Protein AF-A0A9W9WQJ2-F1 (afdb_monomer_lite)

Foldseek 3Di:
DPPPPVVLLVQLLVQLVVLLLVVLQVVQPLVDPPDRCNVVSVVCVVPPPLVQLLVLCVVVPVPDDDDPPVVCSSSVSSSVLSCCCPPPHSVRSVLSSVCSVPVPCPPSPDDPDDPPDDPDPDDDPPVCLVVLVVLLVVVCVVVVHDKDKDWDFPDVVLTKIWIWIDDPNDIFIAIDSDSVSRVSRRSVVVCVVVVRDD

Sequence (198 aa):
MVNSDSNIASLDELLGKVTFQAFVTGLSARVQEGNLEIMASIEFLEKYDYAAGLSSLRESHTHLVYNDSDEQPQHTLFQILGFTYRTDSELAAYRLIQHILNPHNKEATSTVKPFGFVETPIAASDNDLPKYTSSLFMEAQRWGEIPHQEDMMSSFDPPQFEVKISFRGVTCTGVAQRKKVARHLAAREICQRLNIGI

Organism: NCBI:txid2819901

InterPro domains:
  IPR014720 Double-stranded RNA-binding domain [PF00035] (159-194)

Radius of gyration: 23.4 Å; chains: 1; bounding box: 58×30×70 Å

Secondary structure (DSSP, 8-state):
---HHHHHHHHHHHHHHHHHHHHHHHHHHHHSSS---HHHHHHHHHH--HHHHHHHHHHH-TT------TT-HHHHHHHHHHHHHHHT-HHHHHHHHHHHH-TT-TTTTS----TT-----S---GGGHHHHHHHHHHHHHHHT---EEEEEEEEETTEEEEEEEEETTEEEEEEESSHHHHHHHHHHHHHHHTT---

pLDDT: mean 79.98, std 17.7, range [35.19, 97.69]

Structure (mmCIF, N/CA/C/O backbone):
data_AF-A0A9W9WQJ2-F1
#
_entry.id   AF-A0A9W9WQJ2-F1
#
loop_
_atom_site.group_PDB
_atom_site.id
_atom_site.type_symbol
_atom_site.label_atom_id
_atom_site.label_alt_id
_atom_site.label_comp_id
_atom_site.label_asym_id
_atom_site.label_entity_id
_atom_site.label_seq_id
_atom_site.pdbx_PDB_ins_code
_atom_site.Cartn_x
_atom_site.Cartn_y
_atom_site.Cartn_z
_atom_site.occupancy
_atom_site.B_iso_or_equiv
_atom_site.auth_seq_id
_atom_site.auth_comp_id
_atom_site.auth_asym_id
_atom_site.auth_atom_id
_atom_site.pdbx_PDB_model_num
ATOM 1 N N . MET A 1 1 ? 10.020 14.859 -40.517 1.00 47.53 1 MET A N 1
ATOM 2 C CA . MET A 1 1 ? 9.532 13.728 -39.702 1.00 47.53 1 MET A CA 1
ATOM 3 C C . MET A 1 1 ? 10.050 13.970 -38.300 1.00 47.53 1 MET A C 1
ATOM 5 O O . MET A 1 1 ? 11.257 14.019 -38.122 1.00 47.53 1 MET A O 1
ATOM 9 N N . VAL A 1 2 ? 9.165 14.307 -37.366 1.00 48.75 2 VAL A N 1
ATOM 10 C CA . VAL A 1 2 ? 9.541 14.551 -35.967 1.00 48.75 2 VAL A CA 1
ATOM 11 C C . VAL A 1 2 ? 9.732 13.179 -35.326 1.00 48.75 2 VAL A C 1
ATOM 13 O O . VAL A 1 2 ? 8.835 12.351 -35.450 1.00 48.75 2 VAL A O 1
ATOM 16 N N . ASN A 1 3 ? 10.896 12.927 -34.721 1.00 56.56 3 ASN A N 1
ATOM 17 C CA . ASN A 1 3 ? 11.224 11.668 -34.045 1.00 56.56 3 ASN A CA 1
ATOM 18 C C . ASN A 1 3 ? 10.217 11.405 -32.918 1.00 56.56 3 ASN A C 1
ATOM 20 O O . ASN A 1 3 ? 10.338 11.933 -31.816 1.00 56.56 3 ASN A O 1
ATOM 24 N N . SER A 1 4 ? 9.192 10.609 -33.205 1.00 62.00 4 SER A N 1
ATOM 25 C CA . SER A 1 4 ? 8.189 10.204 -32.221 1.00 62.00 4 SER A CA 1
ATOM 26 C C . SER A 1 4 ? 8.801 9.322 -31.129 1.00 62.00 4 SER A C 1
ATOM 28 O O . SER A 1 4 ? 8.412 9.436 -29.970 1.00 62.00 4 SER A O 1
ATOM 30 N N . ASP A 1 5 ? 9.824 8.537 -31.469 1.00 60.50 5 ASP A N 1
ATOM 31 C CA . ASP A 1 5 ? 10.456 7.582 -30.552 1.00 60.50 5 ASP A CA 1
ATOM 32 C C . ASP A 1 5 ? 11.259 8.269 -29.436 1.00 60.50 5 ASP A C 1
ATOM 34 O O . ASP A 1 5 ? 11.231 7.826 -28.289 1.00 60.50 5 ASP A O 1
ATOM 38 N N . SER A 1 6 ? 11.891 9.417 -29.716 1.00 66.25 6 SER A N 1
ATOM 39 C CA . SER A 1 6 ? 12.619 10.180 -28.689 1.00 66.25 6 SER A CA 1
ATOM 40 C C . SER A 1 6 ? 11.693 10.842 -27.667 1.00 66.25 6 SER A C 1
ATOM 42 O O . SER A 1 6 ? 12.093 11.070 -26.529 1.00 66.25 6 SER A O 1
ATOM 44 N N . ASN A 1 7 ? 10.451 11.148 -28.056 1.00 74.38 7 ASN A N 1
ATOM 45 C CA . ASN A 1 7 ? 9.455 11.729 -27.153 1.00 74.38 7 ASN A CA 1
ATOM 46 C C . ASN A 1 7 ? 8.818 10.684 -26.230 1.00 74.38 7 ASN A C 1
ATOM 48 O O . ASN A 1 7 ? 8.391 11.017 -25.130 1.00 74.38 7 ASN A O 1
ATOM 52 N N . ILE A 1 8 ? 8.742 9.425 -26.667 1.00 74.00 8 ILE A N 1
ATOM 53 C CA . ILE A 1 8 ? 8.212 8.336 -25.840 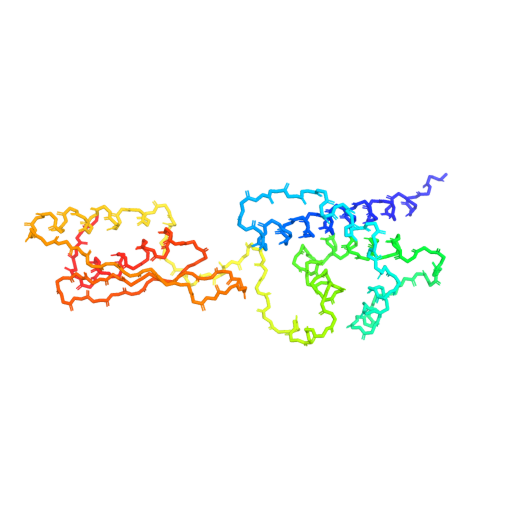1.00 74.00 8 ILE A CA 1
ATOM 54 C C . ILE A 1 8 ? 9.258 7.916 -24.806 1.00 74.00 8 ILE A C 1
ATOM 56 O O . ILE A 1 8 ? 8.931 7.800 -23.629 1.00 74.00 8 ILE A O 1
ATOM 60 N N . ALA A 1 9 ? 10.523 7.787 -25.217 1.00 74.50 9 ALA A N 1
ATOM 61 C CA . ALA A 1 9 ? 11.619 7.459 -24.307 1.00 74.50 9 ALA A CA 1
ATOM 62 C C . ALA A 1 9 ? 11.786 8.499 -23.182 1.00 74.50 9 ALA A C 1
ATOM 64 O O . ALA A 1 9 ? 12.032 8.135 -22.034 1.00 74.50 9 ALA A O 1
ATOM 65 N N . SER A 1 10 ? 11.600 9.789 -23.485 1.00 83.81 10 SER A N 1
ATOM 66 C CA . SER A 1 10 ? 11.657 10.854 -22.475 1.00 83.81 10 SER A CA 1
ATOM 67 C C . SER A 1 10 ? 10.439 10.871 -21.546 1.00 83.81 10 SER A C 1
ATOM 69 O O . SER A 1 10 ? 10.572 11.205 -20.368 1.00 83.81 10 SER A O 1
ATOM 71 N N . LEU A 1 11 ? 9.261 10.475 -22.039 1.00 89.38 11 LEU A N 1
ATOM 72 C CA . LEU A 1 11 ? 8.064 10.319 -21.214 1.00 89.38 11 LEU A CA 1
ATOM 73 C C . LEU A 1 11 ? 8.200 9.146 -20.237 1.00 89.38 11 LEU A C 1
ATOM 75 O O . LEU A 1 11 ? 7.890 9.307 -19.057 1.00 89.38 11 LEU A O 1
ATOM 79 N N . ASP A 1 12 ? 8.667 7.990 -20.715 1.00 90.12 12 ASP A N 1
ATOM 80 C CA . ASP A 1 12 ? 8.875 6.808 -19.875 1.00 90.12 12 ASP A CA 1
ATOM 81 C C . ASP A 1 12 ? 9.945 7.088 -18.809 1.00 90.12 12 ASP A C 1
ATOM 83 O O . ASP A 1 12 ? 9.744 6.786 -17.636 1.00 90.12 12 ASP A O 1
ATOM 87 N N . GLU A 1 13 ? 11.032 7.773 -19.164 1.00 91.75 13 GLU A N 1
ATOM 88 C CA . GLU A 1 13 ? 12.027 8.213 -18.183 1.00 91.75 13 GLU A CA 1
ATOM 89 C C . GLU A 1 13 ? 11.416 9.114 -17.097 1.00 91.75 13 GLU A C 1
ATOM 91 O O . GLU A 1 13 ? 11.609 8.878 -15.901 1.00 91.75 13 GLU A O 1
ATOM 96 N N . LEU A 1 14 ? 10.650 10.137 -17.491 1.00 93.50 14 LEU A N 1
ATOM 97 C CA . LEU A 1 14 ? 10.020 11.055 -16.543 1.00 93.50 14 LEU A CA 1
ATOM 98 C C . LEU A 1 14 ? 9.061 10.315 -15.604 1.00 93.50 14 LEU A C 1
ATOM 100 O O . LEU A 1 14 ? 9.084 10.539 -14.392 1.00 93.50 14 LEU A O 1
ATOM 104 N N . LEU A 1 15 ? 8.235 9.428 -16.158 1.00 93.06 15 LEU A N 1
ATOM 105 C CA . LEU A 1 15 ? 7.258 8.660 -15.399 1.00 93.06 15 LEU A CA 1
ATOM 106 C C . LEU A 1 15 ? 7.946 7.721 -14.409 1.00 93.06 15 LEU A C 1
ATOM 108 O O . LEU A 1 15 ? 7.603 7.719 -13.229 1.00 93.06 15 LEU A O 1
ATOM 112 N N . GLY A 1 16 ? 8.966 6.984 -14.850 1.00 94.06 16 GLY A N 1
ATOM 113 C CA . GLY A 1 16 ? 9.722 6.097 -13.974 1.00 94.06 16 GLY A CA 1
ATOM 114 C C . GLY A 1 16 ? 10.460 6.842 -12.870 1.00 94.06 16 GLY A C 1
ATOM 115 O O . GLY A 1 16 ? 10.442 6.394 -11.723 1.00 94.06 16 GLY A O 1
ATOM 116 N N . LYS A 1 17 ? 11.030 8.015 -13.172 1.00 94.81 17 LYS A N 1
ATOM 117 C CA . LYS A 1 17 ? 11.657 8.881 -12.169 1.00 94.81 17 LYS A CA 1
ATOM 118 C C . LYS A 1 17 ? 10.652 9.315 -11.105 1.00 94.81 17 LYS A C 1
ATOM 120 O O . LYS A 1 17 ? 10.913 9.129 -9.919 1.00 94.81 17 LYS A O 1
ATOM 125 N N . VAL A 1 18 ? 9.501 9.856 -11.508 1.00 94.56 18 VAL A N 1
ATOM 126 C CA . VAL A 1 18 ? 8.466 10.315 -10.566 1.00 94.56 18 VAL A CA 1
ATOM 127 C C . VAL A 1 18 ? 7.945 9.154 -9.717 1.00 94.56 18 VAL A C 1
ATOM 129 O O . VAL A 1 18 ? 7.851 9.290 -8.497 1.00 94.56 18 VAL A O 1
ATOM 132 N N . THR A 1 19 ? 7.675 7.997 -10.324 1.00 93.00 19 THR A N 1
ATOM 133 C CA . THR A 1 19 ? 7.198 6.809 -9.601 1.00 93.00 19 THR A CA 1
ATOM 134 C C . THR A 1 19 ? 8.237 6.302 -8.598 1.00 93.00 19 THR A C 1
ATOM 136 O O . THR A 1 19 ? 7.893 6.032 -7.445 1.00 93.00 19 THR A O 1
ATOM 139 N N . PHE A 1 20 ? 9.514 6.230 -8.986 1.00 92.94 20 PHE A N 1
ATOM 140 C CA . PHE A 1 20 ? 10.601 5.820 -8.093 1.00 92.94 20 PHE A CA 1
ATOM 141 C C . PHE A 1 20 ? 10.759 6.783 -6.909 1.00 92.94 20 PHE A C 1
ATOM 143 O O . PHE A 1 20 ? 10.796 6.354 -5.755 1.00 92.94 20 PHE A O 1
ATOM 150 N N . GLN A 1 21 ? 10.766 8.093 -7.173 1.00 92.12 21 GLN A N 1
ATOM 151 C CA . GLN A 1 21 ? 10.867 9.127 -6.141 1.00 92.12 21 GLN A CA 1
ATOM 152 C C . GLN A 1 21 ? 9.687 9.102 -5.164 1.00 92.12 21 GLN A C 1
ATOM 154 O O . GLN A 1 21 ? 9.892 9.198 -3.951 1.00 92.12 21 GLN A O 1
ATOM 159 N N . ALA A 1 22 ? 8.462 8.948 -5.673 1.00 90.62 22 ALA A N 1
ATOM 160 C CA . ALA A 1 22 ? 7.263 8.851 -4.847 1.00 90.62 22 ALA A CA 1
ATOM 161 C C . ALA A 1 22 ? 7.328 7.628 -3.923 1.00 90.62 22 ALA A C 1
ATOM 163 O O . ALA A 1 22 ? 6.992 7.724 -2.741 1.00 90.62 22 ALA A O 1
ATOM 164 N N . PHE A 1 23 ? 7.812 6.496 -4.439 1.00 89.25 23 PHE A N 1
ATOM 165 C CA . PHE A 1 23 ? 7.952 5.276 -3.655 1.00 89.25 23 PHE A CA 1
ATOM 166 C C . PHE A 1 23 ? 9.008 5.406 -2.554 1.00 89.25 23 PHE A C 1
ATOM 168 O O . PHE A 1 23 ? 8.711 5.126 -1.394 1.00 89.25 23 PHE A O 1
ATOM 175 N N . VAL A 1 24 ? 10.212 5.883 -2.889 1.00 86.94 24 VAL A N 1
ATOM 176 C CA . VAL A 1 24 ? 11.296 6.100 -1.914 1.00 86.94 24 VAL A CA 1
ATOM 177 C C . VAL A 1 24 ? 10.851 7.071 -0.822 1.00 86.94 24 VAL A C 1
ATOM 179 O O . VAL A 1 24 ? 10.983 6.765 0.360 1.00 86.94 24 VAL A O 1
ATOM 182 N N . THR A 1 25 ? 10.239 8.196 -1.200 1.00 86.06 25 THR A N 1
ATOM 183 C CA . THR A 1 25 ? 9.693 9.172 -0.241 1.00 86.06 25 THR A CA 1
ATOM 184 C C . THR A 1 25 ? 8.634 8.538 0.661 1.00 86.06 25 THR A C 1
ATOM 186 O O . THR A 1 25 ? 8.638 8.735 1.877 1.00 86.06 25 THR A O 1
ATOM 189 N N . GLY A 1 26 ? 7.739 7.731 0.083 1.00 83.69 26 GLY A N 1
ATOM 190 C CA . GLY A 1 26 ? 6.715 7.001 0.824 1.00 83.69 26 GLY A CA 1
ATOM 191 C C . GLY A 1 26 ? 7.291 5.988 1.816 1.00 83.69 26 GLY A C 1
ATOM 192 O O . GLY A 1 26 ? 6.757 5.851 2.916 1.00 83.69 26 GLY A O 1
ATOM 193 N N . LEU A 1 27 ? 8.383 5.303 1.462 1.00 79.12 27 LEU A N 1
ATOM 194 C CA . LEU A 1 27 ? 9.097 4.407 2.372 1.00 79.12 27 LEU A CA 1
ATOM 195 C C . LEU A 1 27 ? 9.773 5.178 3.508 1.00 79.12 27 LEU A C 1
ATOM 197 O O . LEU A 1 27 ? 9.580 4.824 4.670 1.00 79.12 27 LEU A O 1
ATOM 201 N N . SER A 1 28 ? 10.501 6.255 3.199 1.00 73.94 28 SER A N 1
ATOM 202 C CA . SER A 1 28 ? 11.155 7.097 4.209 1.00 73.94 28 SER A CA 1
ATOM 203 C C . SER A 1 28 ? 10.151 7.633 5.237 1.00 73.94 28 SER A C 1
ATOM 205 O O . SER A 1 28 ? 10.403 7.561 6.438 1.00 73.94 28 SER A O 1
ATOM 207 N N . ALA A 1 29 ? 8.972 8.072 4.784 1.00 73.75 29 ALA A N 1
ATOM 208 C CA . ALA A 1 29 ? 7.909 8.572 5.655 1.00 73.75 29 ALA A CA 1
ATOM 209 C C . ALA A 1 29 ? 7.304 7.504 6.589 1.00 73.75 29 ALA A C 1
ATOM 211 O O . ALA A 1 29 ? 6.736 7.851 7.621 1.00 73.75 29 ALA A O 1
ATOM 212 N N . ARG A 1 30 ? 7.391 6.212 6.242 1.00 69.25 30 ARG A N 1
ATOM 213 C CA . ARG A 1 30 ? 6.878 5.109 7.078 1.00 69.25 30 ARG A CA 1
ATOM 214 C C . ARG A 1 30 ? 7.870 4.652 8.141 1.00 69.25 30 ARG A C 1
ATOM 216 O O . ARG A 1 30 ? 7.447 4.155 9.177 1.00 69.25 30 ARG A O 1
ATOM 223 N N . VAL A 1 31 ? 9.168 4.779 7.869 1.00 65.62 31 VAL A N 1
ATOM 224 C CA . VAL A 1 31 ? 10.234 4.322 8.775 1.00 65.62 31 VAL A CA 1
ATOM 225 C C . VAL A 1 31 ? 10.431 5.288 9.947 1.00 65.62 31 VAL A C 1
ATOM 227 O O . VAL A 1 31 ? 10.839 4.862 11.024 1.00 65.62 31 VAL A O 1
ATOM 230 N N . GLN A 1 32 ? 10.113 6.571 9.771 1.00 57.22 32 GLN A N 1
ATOM 231 C CA . GLN A 1 32 ? 10.270 7.585 10.810 1.00 57.22 32 GLN A CA 1
ATOM 232 C C . GLN A 1 32 ? 8.904 8.111 11.269 1.00 57.22 32 GLN A C 1
ATOM 234 O O . GLN A 1 32 ? 8.308 8.982 10.637 1.00 57.22 32 GLN A O 1
ATOM 239 N N . GLU A 1 33 ? 8.405 7.608 12.402 1.00 50.03 33 GLU A N 1
ATOM 240 C CA . GLU A 1 33 ? 7.303 8.251 13.125 1.00 50.03 33 GLU A CA 1
ATOM 241 C C . GLU A 1 33 ? 7.759 9.642 13.611 1.00 50.03 33 GLU A C 1
ATOM 243 O O . GLU A 1 33 ? 8.357 9.777 14.674 1.00 50.03 33 GLU A O 1
ATOM 248 N N . GLY A 1 34 ? 7.478 10.696 12.837 1.00 49.97 34 GLY A N 1
ATOM 249 C CA . GLY A 1 34 ? 7.373 12.055 13.384 1.00 49.97 34 GLY A CA 1
ATOM 250 C C . GLY A 1 34 ? 8.281 13.153 12.826 1.00 49.97 34 GLY A C 1
ATOM 251 O O . GLY A 1 34 ? 8.089 14.294 13.230 1.00 49.97 34 GLY A O 1
ATOM 252 N N . ASN A 1 35 ? 9.189 12.894 11.881 1.00 45.81 35 ASN A N 1
ATOM 253 C CA . ASN A 1 35 ? 9.869 13.971 11.147 1.00 45.81 35 ASN A CA 1
ATOM 254 C C . ASN A 1 35 ? 10.034 13.598 9.671 1.00 45.81 35 ASN A C 1
ATOM 256 O O . ASN A 1 35 ? 10.721 12.646 9.325 1.00 45.81 35 ASN A O 1
ATOM 260 N N . LEU A 1 36 ? 9.366 14.353 8.795 1.00 52.97 36 LEU A N 1
ATOM 261 C CA . LEU A 1 36 ? 9.512 14.249 7.344 1.00 52.97 36 LEU A CA 1
ATOM 262 C C . LEU A 1 36 ? 10.891 14.777 6.933 1.00 52.97 36 LEU A C 1
ATOM 264 O O . LEU A 1 36 ? 11.024 15.933 6.535 1.00 52.97 36 LEU A O 1
ATOM 268 N N . GLU A 1 37 ? 11.922 13.943 6.967 1.00 60.72 37 GLU A N 1
ATOM 269 C CA . GLU A 1 37 ? 13.166 14.283 6.280 1.00 60.72 37 GLU A CA 1
ATOM 270 C C . GLU A 1 37 ? 13.048 13.914 4.800 1.00 60.72 37 GLU A C 1
ATOM 272 O O . GLU A 1 37 ? 13.647 12.963 4.312 1.00 60.72 37 GLU A O 1
ATOM 277 N N . ILE A 1 38 ? 12.290 14.723 4.051 1.00 61.62 38 ILE A N 1
ATOM 278 C CA . ILE A 1 38 ? 12.311 14.740 2.573 1.00 61.62 38 ILE A CA 1
ATOM 279 C C . ILE A 1 38 ? 13.767 14.796 2.062 1.00 61.62 38 ILE A C 1
ATOM 281 O O . ILE A 1 38 ? 14.100 14.211 1.033 1.00 61.62 38 ILE A O 1
ATOM 285 N N . MET A 1 39 ? 14.649 15.445 2.830 1.00 62.62 39 MET A N 1
ATOM 286 C CA . MET A 1 39 ? 16.089 15.517 2.582 1.00 62.62 39 MET A CA 1
ATOM 287 C C . MET A 1 39 ? 16.764 14.138 2.559 1.00 62.62 39 MET A C 1
ATOM 289 O O . MET A 1 39 ? 17.610 13.910 1.700 1.00 62.62 39 MET A O 1
ATOM 293 N N . ALA A 1 40 ? 16.351 13.198 3.416 1.00 70.56 40 ALA A N 1
ATOM 294 C CA . ALA A 1 40 ? 16.895 11.840 3.433 1.00 70.56 40 ALA A CA 1
ATOM 295 C C . ALA A 1 40 ? 16.512 11.054 2.168 1.00 70.56 40 ALA A C 1
ATOM 297 O O . ALA A 1 40 ? 17.312 10.276 1.650 1.00 70.56 40 ALA A O 1
ATOM 298 N N . SER A 1 41 ? 15.311 11.282 1.622 1.00 75.06 41 SER A N 1
ATOM 299 C CA . SER A 1 41 ? 14.892 10.673 0.354 1.00 75.06 41 SER A CA 1
ATOM 300 C C . SER A 1 41 ? 15.663 11.250 -0.836 1.00 75.06 41 SER A C 1
ATOM 302 O O . SER A 1 41 ? 16.047 10.497 -1.725 1.00 75.06 41 SER A O 1
ATOM 304 N N . ILE A 1 42 ? 15.931 12.562 -0.850 1.00 79.50 42 ILE A N 1
ATOM 305 C CA . ILE A 1 42 ? 16.750 13.206 -1.893 1.00 79.50 42 ILE A CA 1
ATOM 306 C C . ILE A 1 42 ? 18.187 12.675 -1.850 1.00 79.50 42 ILE A C 1
ATOM 308 O O . ILE A 1 42 ? 18.698 12.225 -2.872 1.00 79.50 42 ILE A O 1
ATOM 312 N N . GLU A 1 43 ? 18.805 12.650 -0.668 1.00 82.44 43 GLU A N 1
ATOM 313 C CA . GLU A 1 43 ? 20.170 12.144 -0.489 1.00 82.44 43 GLU A CA 1
ATOM 314 C C . GLU A 1 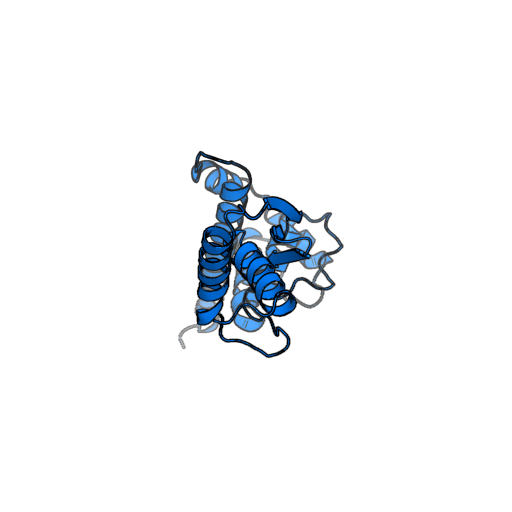43 ? 20.286 10.663 -0.882 1.00 82.44 43 GLU A C 1
ATOM 316 O O . GLU A 1 43 ? 21.257 10.258 -1.523 1.00 82.44 43 GLU A O 1
ATOM 321 N N . PHE A 1 44 ? 19.272 9.854 -0.556 1.00 85.31 44 PHE A N 1
ATOM 322 C CA . PHE A 1 44 ? 19.205 8.467 -1.004 1.00 85.31 44 PHE A CA 1
ATOM 323 C C . PHE A 1 44 ? 19.194 8.366 -2.532 1.00 85.31 44 PHE A C 1
ATOM 325 O O . PHE A 1 44 ? 19.966 7.599 -3.098 1.00 85.31 44 PHE A O 1
ATOM 332 N N . LEU A 1 45 ? 18.346 9.143 -3.210 1.00 87.19 45 LEU A N 1
ATOM 333 C CA . LEU A 1 45 ? 18.230 9.117 -4.671 1.00 87.19 45 LEU A CA 1
ATOM 334 C C . LEU A 1 45 ? 19.528 9.544 -5.369 1.00 87.19 45 LEU A C 1
ATOM 336 O O . LEU A 1 45 ? 19.834 9.026 -6.440 1.00 87.19 45 LEU A O 1
ATOM 340 N N . GLU A 1 46 ? 20.290 10.466 -4.781 1.00 88.38 46 GLU A N 1
ATOM 341 C CA . GLU A 1 46 ? 21.592 10.892 -5.310 1.00 88.38 46 GLU A CA 1
ATOM 342 C C . GLU A 1 46 ? 22.680 9.826 -5.134 1.00 88.38 46 GLU A C 1
ATOM 344 O O . GLU A 1 46 ? 23.567 9.706 -5.977 1.00 88.38 46 GLU A O 1
ATOM 349 N N . LYS A 1 47 ? 22.614 9.043 -4.051 1.00 88.75 47 LYS A N 1
ATOM 350 C CA . LYS A 1 47 ? 23.619 8.024 -3.704 1.00 88.75 47 LYS A CA 1
ATOM 351 C C . LYS A 1 47 ? 23.252 6.607 -4.139 1.00 88.75 47 LYS A C 1
ATOM 353 O O . LYS A 1 47 ? 24.071 5.704 -3.983 1.00 88.75 47 LYS A O 1
ATOM 358 N N . TYR A 1 48 ? 22.032 6.394 -4.627 1.00 90.44 48 TYR A N 1
ATOM 359 C CA . TYR A 1 48 ? 21.552 5.076 -5.018 1.00 90.44 48 TYR A CA 1
ATOM 360 C C . TYR A 1 48 ? 22.408 4.488 -6.147 1.00 90.44 48 TYR A C 1
ATOM 362 O O . TYR A 1 48 ? 22.698 5.153 -7.141 1.00 90.44 48 TYR A O 1
ATOM 370 N N . ASP A 1 49 ? 22.795 3.221 -6.004 1.00 92.44 49 ASP A N 1
ATOM 371 C CA . ASP A 1 49 ? 23.566 2.505 -7.018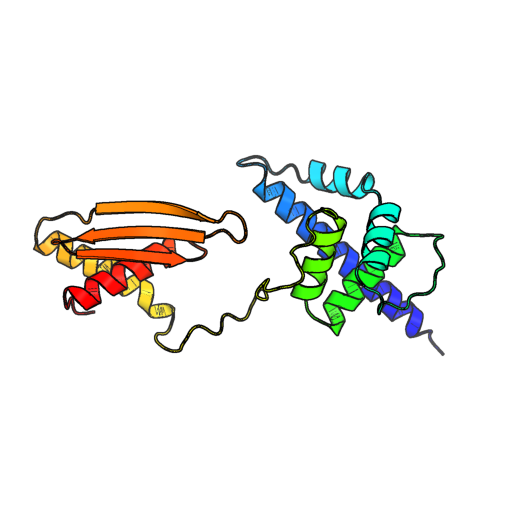 1.00 92.44 49 ASP A CA 1
ATOM 372 C C . ASP A 1 49 ? 22.639 2.012 -8.141 1.00 92.44 49 ASP A C 1
ATOM 374 O O . ASP A 1 49 ? 22.129 0.888 -8.140 1.00 92.44 49 ASP A O 1
ATOM 378 N N . TYR A 1 50 ? 22.402 2.892 -9.116 1.00 91.88 50 TYR A N 1
ATOM 379 C CA . TYR A 1 50 ? 21.555 2.602 -10.273 1.00 91.88 50 TYR A CA 1
ATOM 380 C C . TYR A 1 50 ? 22.097 1.464 -11.145 1.00 91.88 50 TYR A C 1
ATOM 382 O O . TYR A 1 50 ? 21.306 0.768 -11.781 1.00 91.88 50 TYR A O 1
ATOM 390 N N . ALA A 1 51 ? 23.417 1.252 -11.179 1.00 90.44 51 ALA A N 1
ATOM 391 C CA . ALA A 1 51 ? 24.017 0.167 -11.951 1.00 90.44 51 ALA A CA 1
ATOM 392 C C . ALA A 1 51 ? 23.717 -1.192 -11.306 1.00 90.44 51 ALA A C 1
ATOM 394 O O . ALA A 1 51 ? 23.309 -2.132 -11.996 1.00 90.44 51 ALA A O 1
ATOM 395 N N . ALA A 1 52 ? 23.839 -1.285 -9.979 1.00 89.50 52 ALA A N 1
ATOM 396 C CA . ALA A 1 52 ? 23.425 -2.468 -9.231 1.00 89.50 52 ALA A CA 1
ATOM 397 C C . ALA A 1 52 ? 21.912 -2.723 -9.358 1.00 89.50 52 ALA A C 1
ATOM 399 O O . ALA A 1 52 ? 21.498 -3.856 -9.612 1.00 89.50 52 ALA A O 1
ATOM 400 N N . GLY A 1 53 ? 21.082 -1.677 -9.255 1.00 89.69 53 GLY A N 1
ATOM 401 C CA . GLY A 1 53 ? 19.630 -1.784 -9.437 1.00 89.69 53 GLY A CA 1
ATOM 402 C C . GLY A 1 53 ? 19.241 -2.308 -10.824 1.00 89.69 53 GLY A C 1
ATOM 403 O O . GLY A 1 53 ? 18.427 -3.224 -10.939 1.00 89.69 53 GLY A O 1
ATOM 404 N N . LEU A 1 54 ? 19.871 -1.783 -11.879 1.00 89.19 54 LEU A N 1
ATOM 405 C CA . LEU A 1 54 ? 19.653 -2.240 -13.253 1.00 89.19 54 LEU A CA 1
ATOM 406 C C . LEU A 1 54 ? 20.116 -3.690 -13.456 1.00 89.19 54 LEU A C 1
ATOM 408 O O . LEU A 1 54 ? 19.422 -4.470 -14.107 1.00 89.19 54 LEU A O 1
ATOM 412 N N . SER A 1 55 ? 21.249 -4.070 -12.861 1.00 87.75 55 SER A N 1
ATOM 413 C CA . SER A 1 55 ? 21.756 -5.449 -12.916 1.00 87.75 55 SER A CA 1
ATOM 414 C C . SER A 1 55 ? 20.770 -6.427 -12.267 1.00 87.75 55 SER A C 1
ATOM 416 O O . SER A 1 55 ? 20.422 -7.441 -12.866 1.00 87.75 55 SER A O 1
ATOM 418 N N . SER A 1 56 ? 20.219 -6.067 -11.103 1.00 87.12 56 SER A N 1
ATOM 419 C CA . SER A 1 56 ? 19.176 -6.842 -10.415 1.00 87.12 56 SER A CA 1
ATOM 420 C C . SER A 1 56 ? 17.909 -7.024 -11.269 1.00 87.12 56 SER A C 1
ATOM 422 O O . SER A 1 56 ? 17.334 -8.115 -11.328 1.00 87.12 56 SER A O 1
ATOM 424 N N . LEU A 1 57 ? 17.483 -5.987 -12.006 1.00 86.19 57 LEU A N 1
ATOM 425 C CA . LEU A 1 57 ? 16.353 -6.096 -12.944 1.00 86.19 57 LEU A CA 1
ATOM 426 C C . LEU A 1 57 ? 16.641 -7.063 -14.089 1.00 86.19 57 LEU A C 1
ATOM 428 O O . LEU A 1 57 ? 15.787 -7.886 -14.412 1.00 86.19 57 LEU A O 1
ATOM 432 N N . ARG A 1 58 ? 17.834 -6.984 -14.686 1.00 84.94 58 ARG A N 1
ATOM 433 C CA . ARG A 1 58 ? 18.246 -7.871 -15.785 1.00 84.94 58 ARG A CA 1
ATOM 434 C C . ARG A 1 58 ? 18.271 -9.337 -15.351 1.00 84.94 58 ARG A C 1
ATOM 436 O O . ARG A 1 58 ? 17.852 -10.206 -16.111 1.00 84.94 58 ARG A O 1
ATOM 443 N N . GLU A 1 59 ? 18.712 -9.610 -14.126 1.00 82.38 59 GLU A N 1
ATOM 444 C CA . GLU A 1 59 ? 18.738 -10.966 -13.566 1.00 82.38 59 GLU A CA 1
ATOM 445 C C . GLU A 1 59 ? 17.337 -11.533 -13.294 1.00 82.38 59 GLU A C 1
ATOM 447 O O . GLU A 1 59 ? 17.119 -12.740 -13.415 1.00 82.38 59 GLU A O 1
ATOM 452 N N . SER A 1 60 ? 16.381 -10.678 -12.928 1.00 74.44 60 SER A N 1
ATOM 453 C CA . SER A 1 60 ? 15.033 -11.090 -12.519 1.00 74.44 60 SER A CA 1
ATOM 454 C C . SER A 1 60 ? 13.989 -11.050 -13.640 1.00 74.44 60 SER A C 1
ATOM 456 O O . SER A 1 60 ? 12.999 -11.778 -13.566 1.00 74.44 60 SER A O 1
ATOM 458 N N . HIS A 1 61 ? 14.189 -10.236 -14.681 1.00 68.69 61 HIS A N 1
ATOM 459 C CA . HIS A 1 61 ? 13.193 -9.970 -15.723 1.00 68.69 61 HIS A CA 1
ATOM 460 C C . HIS A 1 61 ? 13.793 -10.144 -17.125 1.00 68.69 61 HIS A C 1
ATOM 462 O O . HIS A 1 61 ? 14.116 -9.187 -17.826 1.00 68.69 61 HIS A O 1
ATOM 468 N N . THR A 1 62 ? 13.869 -11.400 -17.566 1.00 57.72 62 THR A N 1
ATOM 469 C CA . THR A 1 62 ? 14.484 -11.844 -18.832 1.00 57.72 62 THR A CA 1
ATOM 470 C C . THR A 1 62 ? 13.792 -11.359 -20.114 1.00 57.72 62 THR A C 1
ATOM 472 O O . THR A 1 62 ? 14.297 -11.605 -21.208 1.00 57.72 62 THR A O 1
ATOM 475 N N . HIS A 1 63 ? 12.645 -10.682 -20.014 1.00 64.62 63 HIS A N 1
ATOM 476 C CA . HIS A 1 63 ? 11.845 -10.248 -21.168 1.00 64.62 63 HIS A CA 1
ATOM 477 C C . HIS A 1 63 ? 11.987 -8.762 -21.521 1.00 64.62 63 HIS A C 1
ATOM 479 O O . HIS A 1 63 ? 11.468 -8.326 -22.547 1.00 64.62 63 HIS A O 1
ATOM 485 N N . LEU A 1 64 ? 12.684 -7.980 -20.698 1.00 66.19 64 LEU A N 1
ATOM 486 C CA . LEU A 1 64 ? 12.876 -6.553 -20.926 1.00 66.19 64 LEU A CA 1
ATOM 487 C C . LEU A 1 64 ? 14.045 -6.343 -21.901 1.00 66.19 64 LEU A C 1
ATOM 489 O O . LEU A 1 64 ? 15.200 -6.249 -21.499 1.00 66.19 64 LEU A O 1
ATOM 493 N N . VAL A 1 65 ? 13.741 -6.309 -23.201 1.00 59.50 65 VAL A N 1
ATOM 494 C CA . VAL A 1 65 ? 14.722 -6.023 -24.260 1.00 59.50 65 VAL A CA 1
ATOM 495 C C . VAL A 1 65 ? 14.898 -4.509 -24.371 1.00 59.50 65 VAL A C 1
ATOM 497 O O . VAL A 1 65 ? 14.052 -3.830 -24.950 1.00 59.50 65 VAL A O 1
ATOM 500 N N . TYR A 1 66 ? 15.993 -3.981 -23.829 1.00 64.50 66 TYR A N 1
ATOM 501 C CA . TYR A 1 66 ? 16.371 -2.573 -23.970 1.00 64.50 66 TYR A CA 1
ATOM 502 C C . TYR A 1 66 ? 17.753 -2.451 -24.602 1.00 64.50 66 TYR A C 1
ATOM 504 O O . TYR A 1 66 ? 18.579 -3.356 -24.492 1.00 64.50 66 TYR A O 1
ATOM 512 N N . ASN A 1 67 ? 17.990 -1.337 -25.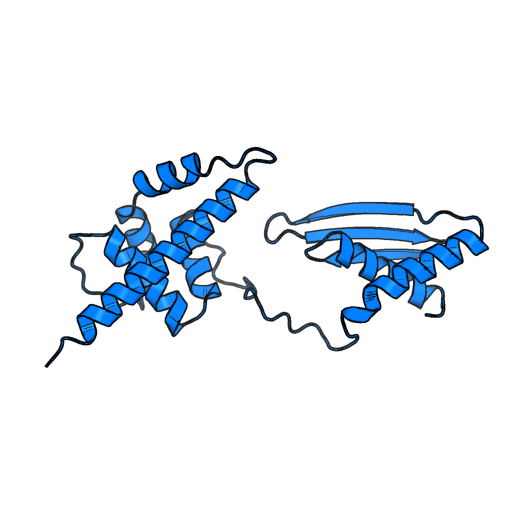298 1.00 60.53 67 ASN A N 1
ATOM 513 C CA . ASN A 1 67 ? 19.297 -1.051 -25.877 1.00 60.53 67 ASN A CA 1
ATOM 514 C C . ASN A 1 67 ? 20.328 -0.931 -24.749 1.00 60.53 67 ASN A C 1
ATOM 516 O O . ASN A 1 67 ? 20.248 -0.019 -23.931 1.00 60.53 67 ASN A O 1
ATOM 520 N N . ASP A 1 68 ? 21.295 -1.847 -24.758 1.00 55.22 68 ASP A N 1
ATOM 521 C CA . ASP A 1 68 ? 22.393 -2.045 -23.799 1.00 55.22 68 ASP A CA 1
ATOM 522 C C . ASP A 1 68 ? 23.425 -0.903 -23.769 1.00 55.22 68 ASP A C 1
ATOM 524 O O . ASP A 1 68 ? 24.604 -1.107 -23.485 1.00 55.22 68 ASP A O 1
ATOM 528 N N . SER A 1 69 ? 23.014 0.327 -24.075 1.00 58.69 69 SER A N 1
ATOM 529 C CA . SER A 1 69 ? 23.883 1.484 -23.906 1.00 58.69 69 SER A CA 1
ATOM 530 C C . SER A 1 69 ? 23.986 1.800 -22.414 1.00 58.69 69 SER A C 1
ATOM 532 O O . SER A 1 69 ? 23.361 2.732 -21.912 1.00 58.69 69 SER A O 1
ATOM 534 N N . ASP A 1 70 ? 24.802 1.011 -21.711 1.00 59.16 70 ASP A N 1
ATOM 535 C CA . ASP A 1 70 ? 25.145 1.100 -20.284 1.00 59.16 70 ASP A CA 1
ATOM 536 C C . ASP A 1 70 ? 25.770 2.454 -19.879 1.00 59.16 70 ASP A C 1
ATOM 538 O O . ASP A 1 70 ? 26.135 2.656 -18.723 1.00 59.16 70 ASP A O 1
ATOM 542 N N . GLU A 1 71 ? 25.880 3.411 -20.805 1.00 72.88 71 GLU A N 1
ATOM 543 C CA . GLU A 1 71 ? 26.424 4.748 -20.566 1.00 72.88 71 GLU A CA 1
ATOM 544 C C . GLU A 1 71 ? 25.642 5.522 -19.492 1.00 72.88 71 GLU A C 1
ATOM 546 O O . GLU A 1 71 ? 26.214 6.386 -18.826 1.00 72.88 71 GLU A O 1
ATOM 551 N N . GLN A 1 72 ? 24.351 5.217 -19.291 1.00 87.81 72 GLN A N 1
ATOM 552 C CA . GLN A 1 72 ? 23.498 5.895 -18.310 1.00 87.81 72 GLN A CA 1
ATOM 553 C C . GLN A 1 72 ? 22.516 4.928 -17.611 1.00 87.81 72 GLN A C 1
ATOM 555 O O . GLN A 1 72 ? 21.331 4.863 -17.967 1.00 87.81 72 GLN A O 1
ATOM 560 N N . PRO A 1 73 ? 22.963 4.188 -16.573 1.00 88.94 73 PRO A N 1
ATOM 561 C CA . PRO A 1 73 ? 22.135 3.190 -15.890 1.00 88.94 73 PRO A CA 1
ATOM 562 C C . PRO A 1 73 ? 20.901 3.800 -15.213 1.00 88.94 73 PRO A C 1
ATOM 564 O O . PRO A 1 73 ? 19.840 3.184 -15.193 1.00 88.94 73 PRO A O 1
ATOM 567 N N . GLN A 1 74 ? 21.007 5.037 -14.718 1.00 91.81 74 GLN A N 1
ATOM 568 C CA . GLN A 1 74 ? 19.886 5.767 -14.122 1.00 91.81 74 GLN A CA 1
ATOM 569 C C . GLN A 1 74 ? 18.752 6.014 -15.128 1.00 91.81 74 GLN A C 1
ATOM 571 O O . GLN A 1 74 ? 17.593 5.729 -14.832 1.00 91.81 74 GLN A O 1
ATOM 576 N N . HIS A 1 75 ? 19.087 6.514 -16.319 1.00 90.38 75 HIS A N 1
ATOM 577 C CA . HIS A 1 75 ? 18.111 6.795 -17.373 1.00 90.38 75 HIS A CA 1
ATOM 578 C C . HIS A 1 75 ? 17.418 5.511 -17.827 1.00 90.38 75 HIS A C 1
ATOM 580 O O . HIS A 1 75 ? 16.191 5.451 -17.883 1.00 90.38 75 HIS A O 1
ATOM 586 N N . THR A 1 76 ? 18.203 4.458 -18.055 1.00 89.69 76 THR A N 1
ATOM 587 C CA . THR A 1 76 ? 17.695 3.145 -18.470 1.00 89.69 76 THR A CA 1
ATOM 588 C C . THR A 1 76 ? 16.756 2.550 -17.420 1.00 89.69 76 THR A C 1
ATOM 590 O O . THR A 1 76 ? 15.664 2.086 -17.745 1.00 89.69 76 THR A O 1
ATOM 593 N N . LEU A 1 77 ? 17.133 2.622 -16.139 1.00 91.56 77 LEU A N 1
ATOM 594 C CA . LEU A 1 77 ? 16.300 2.147 -15.038 1.00 91.56 77 LEU A CA 1
ATOM 595 C C . LEU A 1 77 ? 14.966 2.901 -14.974 1.00 91.56 77 LEU A C 1
ATOM 597 O O . LEU A 1 77 ? 13.914 2.275 -14.844 1.00 91.56 77 LEU A O 1
ATOM 601 N N . PHE A 1 78 ? 14.976 4.228 -15.112 1.00 93.19 78 PHE A N 1
ATOM 602 C CA . PHE A 1 78 ? 13.735 5.002 -15.120 1.00 93.19 78 PHE A CA 1
ATOM 603 C C . PHE A 1 78 ? 12.875 4.724 -16.351 1.00 93.19 78 PHE A C 1
ATOM 605 O O . PHE A 1 78 ? 11.667 4.570 -16.206 1.00 93.19 78 PHE A O 1
ATOM 612 N N . GLN A 1 79 ? 13.463 4.567 -17.534 1.00 91.31 79 GLN A N 1
ATOM 613 C CA . GLN A 1 79 ? 12.711 4.166 -18.723 1.00 91.31 79 GLN A CA 1
ATOM 614 C C . GLN A 1 79 ? 12.007 2.821 -18.523 1.00 91.31 79 GLN A C 1
ATOM 616 O O . GLN A 1 79 ? 10.819 2.716 -18.815 1.00 91.31 79 GLN A O 1
ATOM 621 N N . ILE A 1 80 ? 12.691 1.825 -17.948 1.00 90.19 80 ILE A N 1
ATOM 622 C CA . ILE A 1 80 ? 12.095 0.519 -17.630 1.00 90.19 80 ILE A CA 1
ATOM 623 C C . ILE A 1 80 ? 10.908 0.677 -16.676 1.00 90.19 80 ILE A C 1
ATOM 625 O O . ILE A 1 80 ? 9.834 0.119 -16.916 1.00 90.19 80 ILE A O 1
ATOM 629 N N . LEU A 1 81 ? 11.084 1.440 -15.596 1.00 92.12 81 LEU A N 1
ATOM 630 C CA . LEU A 1 81 ? 10.029 1.649 -14.607 1.00 92.12 81 LEU A CA 1
ATOM 631 C C . LEU A 1 81 ? 8.823 2.380 -15.201 1.00 92.12 81 LEU A C 1
ATOM 633 O O . LEU A 1 81 ? 7.688 1.978 -14.948 1.00 92.12 81 LEU A O 1
ATOM 637 N N . GLY A 1 82 ? 9.047 3.428 -15.994 1.00 91.31 82 GLY A N 1
ATOM 638 C CA . GLY A 1 82 ? 7.969 4.193 -16.613 1.00 91.31 82 GLY A CA 1
ATOM 639 C C . GLY A 1 82 ? 7.250 3.423 -17.710 1.00 91.31 82 GLY A C 1
ATOM 640 O O . GLY A 1 82 ? 6.020 3.426 -17.732 1.00 91.31 82 GLY A O 1
ATOM 641 N N . PHE A 1 83 ? 7.988 2.689 -18.546 1.00 89.75 83 PHE A N 1
ATOM 642 C CA . PHE A 1 83 ? 7.397 1.768 -19.511 1.00 89.75 83 PHE A CA 1
ATOM 643 C C . PHE A 1 83 ? 6.500 0.757 -18.795 1.00 89.75 83 PHE A C 1
ATOM 645 O O . PHE A 1 83 ? 5.317 0.682 -19.102 1.00 89.75 83 PHE A O 1
ATOM 652 N N . THR A 1 84 ? 7.017 0.078 -17.765 1.00 89.50 84 THR A N 1
ATOM 653 C CA . THR A 1 84 ? 6.257 -0.917 -16.986 1.00 89.50 84 THR A CA 1
ATOM 654 C C . THR A 1 84 ? 5.013 -0.303 -16.342 1.00 89.50 84 THR A C 1
ATOM 656 O O . THR A 1 84 ? 3.935 -0.899 -16.361 1.00 89.50 84 THR A O 1
ATOM 659 N N . TYR A 1 85 ? 5.133 0.909 -15.792 1.00 90.56 85 TYR A N 1
ATOM 660 C CA . TYR A 1 85 ? 4.002 1.630 -15.207 1.00 90.56 85 TYR A CA 1
ATOM 661 C C . TYR A 1 85 ? 2.914 1.904 -16.253 1.00 90.56 85 TYR A C 1
ATOM 663 O O . TYR A 1 85 ? 1.725 1.774 -15.962 1.00 90.56 85 TYR A O 1
ATOM 671 N N . ARG A 1 86 ? 3.320 2.283 -17.470 1.00 90.31 86 ARG A N 1
ATOM 672 C CA . ARG A 1 86 ? 2.426 2.666 -18.565 1.00 90.31 86 ARG A CA 1
ATOM 673 C C . ARG A 1 86 ? 1.812 1.472 -19.298 1.00 90.31 86 ARG A C 1
ATOM 675 O O . ARG A 1 86 ? 0.652 1.566 -19.692 1.00 90.31 86 ARG A O 1
ATOM 682 N N . THR A 1 87 ? 2.569 0.401 -19.538 1.00 86.38 87 THR A N 1
ATOM 683 C CA . THR A 1 87 ? 2.135 -0.734 -20.372 1.00 86.38 87 THR A CA 1
ATOM 684 C C . THR A 1 87 ? 1.514 -1.867 -19.579 1.00 86.38 87 THR A C 1
ATOM 686 O O . THR A 1 87 ? 0.566 -2.480 -20.066 1.00 86.38 87 THR A O 1
ATOM 689 N N . ASP A 1 88 ? 2.026 -2.136 -18.378 1.00 84.31 88 ASP A N 1
ATOM 690 C CA . ASP A 1 88 ? 1.643 -3.323 -17.621 1.00 84.31 88 ASP A CA 1
ATOM 691 C C . ASP A 1 88 ? 0.653 -2.934 -16.528 1.00 84.31 88 ASP A C 1
ATOM 693 O O . ASP A 1 88 ? -0.541 -3.216 -16.611 1.00 84.31 88 ASP A O 1
ATOM 697 N N . SER A 1 89 ? 1.154 -2.294 -15.474 1.00 86.69 89 SER A N 1
ATOM 698 C CA . SER A 1 89 ? 0.349 -1.701 -14.409 1.00 86.69 89 SER A CA 1
ATOM 699 C C . SER A 1 89 ? 1.236 -0.927 -13.441 1.00 86.69 89 SER A C 1
ATOM 701 O O . SER A 1 89 ? 2.411 -1.243 -13.245 1.00 86.69 89 SER A O 1
ATOM 703 N N . GLU A 1 90 ? 0.624 0.006 -12.719 1.00 87.62 90 GLU A N 1
ATOM 704 C CA . GLU A 1 90 ? 1.242 0.675 -11.576 1.00 87.62 90 GLU A CA 1
ATOM 705 C C . GLU A 1 90 ? 1.810 -0.329 -10.550 1.00 87.62 90 GLU A C 1
ATOM 707 O O . GLU A 1 90 ? 2.928 -0.167 -10.060 1.00 87.62 90 GLU A O 1
ATOM 712 N N . LEU A 1 91 ? 1.091 -1.424 -10.279 1.00 85.19 91 LEU A N 1
ATOM 713 C CA . LEU A 1 91 ? 1.566 -2.476 -9.380 1.00 85.19 91 LEU A CA 1
ATOM 714 C C . LEU A 1 91 ? 2.844 -3.153 -9.885 1.00 85.19 91 LEU A C 1
ATOM 716 O O . LEU A 1 91 ? 3.732 -3.445 -9.084 1.00 85.19 91 LEU A O 1
ATOM 720 N N . ALA A 1 92 ? 2.921 -3.455 -11.181 1.00 86.31 92 ALA A N 1
ATOM 721 C CA . ALA A 1 92 ? 4.092 -4.104 -11.758 1.00 86.31 92 ALA A CA 1
ATOM 722 C C . ALA A 1 92 ? 5.334 -3.226 -11.563 1.00 86.31 92 ALA A C 1
ATOM 724 O O . ALA A 1 92 ? 6.337 -3.705 -11.035 1.00 86.31 92 ALA A O 1
ATOM 725 N N . ALA A 1 93 ? 5.221 -1.925 -11.850 1.00 88.19 93 ALA A N 1
ATOM 726 C CA . ALA A 1 93 ? 6.287 -0.965 -11.586 1.00 88.19 93 ALA A CA 1
ATOM 727 C C . ALA A 1 93 ? 6.674 -0.932 -10.099 1.00 88.19 93 ALA A C 1
ATOM 729 O O . ALA A 1 93 ? 7.857 -0.981 -9.775 1.00 88.19 93 ALA A O 1
ATOM 730 N N . TYR A 1 94 ? 5.707 -0.942 -9.176 1.00 88.31 94 TYR A N 1
ATOM 731 C CA . TYR A 1 94 ? 6.014 -0.989 -7.744 1.00 88.31 94 TYR A CA 1
ATOM 732 C C . TYR A 1 94 ? 6.778 -2.240 -7.317 1.00 88.31 94 TYR A C 1
ATOM 734 O O . TYR A 1 94 ? 7.710 -2.136 -6.521 1.00 88.31 94 TYR A O 1
ATOM 742 N N . ARG A 1 95 ? 6.429 -3.413 -7.851 1.00 87.62 95 ARG A N 1
ATOM 743 C CA . ARG A 1 95 ? 7.163 -4.650 -7.550 1.00 87.62 95 ARG A CA 1
ATOM 744 C C . ARG A 1 95 ? 8.599 -4.592 -8.056 1.00 87.62 95 ARG A C 1
ATOM 746 O O . ARG A 1 95 ? 9.497 -5.034 -7.345 1.00 87.62 95 ARG A O 1
ATOM 753 N N . LEU A 1 96 ? 8.823 -4.012 -9.238 1.00 89.25 96 LEU A N 1
ATOM 754 C CA . LEU A 1 96 ? 10.177 -3.771 -9.741 1.00 89.25 96 LEU A CA 1
ATOM 755 C C . LEU A 1 96 ? 10.954 -2.862 -8.789 1.00 89.25 96 LEU A C 1
ATOM 757 O O . LEU A 1 96 ? 12.077 -3.189 -8.420 1.00 89.25 96 LEU A O 1
ATOM 761 N N . ILE A 1 97 ? 10.334 -1.770 -8.330 1.00 91.25 97 ILE A N 1
ATOM 762 C CA . ILE A 1 97 ? 10.951 -0.837 -7.380 1.00 91.25 97 ILE A CA 1
ATOM 763 C C . ILE A 1 97 ? 11.290 -1.539 -6.055 1.00 91.25 97 ILE A C 1
ATOM 765 O O . ILE A 1 97 ? 12.391 -1.381 -5.533 1.00 91.25 97 ILE A O 1
ATOM 769 N N . GLN A 1 98 ? 10.384 -2.357 -5.517 1.00 88.62 98 GLN A N 1
ATOM 770 C CA . GLN A 1 98 ? 10.650 -3.151 -4.313 1.00 88.62 98 GLN A CA 1
ATOM 771 C C . GLN A 1 98 ? 11.825 -4.110 -4.511 1.00 88.62 98 GLN A C 1
ATOM 773 O O . GLN A 1 98 ? 12.672 -4.234 -3.627 1.00 88.62 98 GLN A O 1
ATOM 778 N N . HIS A 1 99 ? 11.892 -4.758 -5.672 1.00 87.25 99 HIS A N 1
ATOM 779 C CA . HIS A 1 99 ? 12.952 -5.699 -5.996 1.00 87.25 99 HIS A CA 1
ATOM 780 C C . HIS A 1 99 ? 14.328 -5.022 -6.080 1.00 87.25 99 HIS A C 1
ATOM 782 O O . HIS A 1 99 ? 15.287 -5.514 -5.493 1.00 87.25 99 HIS A O 1
ATOM 788 N N . ILE A 1 100 ? 14.435 -3.864 -6.738 1.00 89.69 100 ILE A N 1
ATOM 789 C CA . ILE A 1 100 ? 15.717 -3.143 -6.867 1.00 89.69 100 ILE A CA 1
ATOM 790 C C . ILE A 1 100 ? 16.168 -2.462 -5.575 1.00 89.69 100 ILE A C 1
ATOM 792 O O . ILE A 1 100 ? 17.363 -2.244 -5.380 1.00 89.69 100 ILE A O 1
ATOM 796 N N . LEU A 1 101 ? 15.235 -2.119 -4.684 1.00 87.38 101 LEU A N 1
ATOM 797 C CA . LEU A 1 101 ? 15.559 -1.571 -3.366 1.00 87.38 101 LEU A CA 1
ATOM 798 C C . LEU A 1 101 ? 15.899 -2.671 -2.348 1.00 87.38 101 LEU A C 1
ATOM 800 O O . LEU A 1 101 ? 16.560 -2.388 -1.351 1.00 87.38 101 LEU A O 1
ATOM 804 N N . ASN A 1 102 ? 15.470 -3.915 -2.585 1.00 82.62 102 ASN A N 1
ATOM 805 C CA . ASN A 1 102 ? 15.765 -5.060 -1.728 1.00 82.62 102 ASN A CA 1
ATOM 806 C C . ASN A 1 102 ? 15.936 -6.363 -2.547 1.00 82.62 102 ASN A C 1
ATOM 808 O O . ASN A 1 102 ? 15.040 -7.216 -2.561 1.00 82.62 102 ASN A O 1
ATOM 812 N N . PRO A 1 103 ? 17.096 -6.556 -3.206 1.00 60.84 103 PRO A N 1
ATOM 813 C CA . PRO A 1 103 ? 17.328 -7.671 -4.134 1.00 60.84 103 PRO A CA 1
ATOM 814 C C . PRO A 1 103 ? 17.324 -9.057 -3.465 1.00 60.84 103 PRO A C 1
ATOM 816 O O . PRO A 1 103 ? 17.189 -10.082 -4.135 1.00 60.84 103 PRO A O 1
ATOM 819 N N . HIS A 1 104 ? 17.427 -9.122 -2.133 1.00 55.12 104 HIS A N 1
ATOM 820 C CA . HIS A 1 104 ? 17.362 -10.375 -1.377 1.00 55.12 104 HIS A CA 1
ATOM 821 C C . HIS A 1 104 ? 15.931 -10.854 -1.097 1.00 55.12 104 HIS A C 1
ATOM 823 O O . HIS A 1 104 ? 15.746 -11.993 -0.665 1.00 55.12 104 HIS A O 1
ATOM 829 N N . ASN A 1 105 ? 14.913 -10.038 -1.385 1.00 54.66 105 ASN A N 1
ATOM 830 C CA . ASN A 1 105 ? 13.515 -10.404 -1.197 1.00 54.66 105 ASN A CA 1
ATOM 831 C C . ASN A 1 105 ? 12.984 -11.192 -2.414 1.00 54.66 105 ASN A C 1
ATOM 833 O O . ASN A 1 105 ? 12.206 -10.693 -3.228 1.00 54.66 105 ASN A O 1
ATOM 837 N N . LYS A 1 106 ? 13.458 -12.435 -2.576 1.00 50.03 106 LYS A N 1
ATOM 838 C CA . LYS A 1 106 ? 13.131 -13.322 -3.713 1.00 50.03 106 LYS A CA 1
ATOM 839 C C . LYS A 1 106 ? 11.689 -13.864 -3.706 1.00 50.03 106 LYS A C 1
ATOM 841 O O . LYS A 1 106 ? 11.321 -14.607 -4.610 1.00 50.03 106 LYS A O 1
ATOM 846 N N . GLU A 1 107 ? 10.860 -13.487 -2.732 1.00 45.38 107 GLU A N 1
ATOM 847 C CA . GLU A 1 107 ? 9.487 -13.993 -2.571 1.00 45.38 107 GLU A CA 1
ATOM 848 C C . GLU A 1 107 ? 8.412 -13.171 -3.318 1.00 45.38 107 GLU A C 1
ATOM 850 O O . GLU A 1 107 ? 7.244 -13.552 -3.352 1.00 45.38 107 GLU A O 1
ATOM 855 N N . ALA A 1 108 ? 8.773 -12.074 -3.996 1.00 46.69 108 ALA A N 1
ATOM 856 C CA . ALA A 1 108 ? 7.802 -11.155 -4.610 1.00 46.69 108 ALA A CA 1
ATOM 857 C C . ALA A 1 108 ? 7.153 -11.630 -5.938 1.00 46.69 108 ALA A C 1
ATOM 859 O O . ALA A 1 108 ? 6.498 -10.837 -6.619 1.00 46.69 108 ALA A O 1
ATOM 860 N N . THR A 1 109 ? 7.288 -12.906 -6.324 1.00 42.25 109 THR A N 1
ATOM 861 C CA . THR A 1 109 ? 6.662 -13.471 -7.542 1.00 42.25 109 THR A CA 1
ATOM 862 C C . THR A 1 109 ? 5.373 -14.254 -7.300 1.00 42.25 109 THR A C 1
ATOM 864 O O . THR A 1 109 ? 4.784 -14.770 -8.248 1.00 42.25 109 THR A O 1
ATOM 867 N N . SER A 1 110 ? 4.824 -14.288 -6.085 1.00 42.75 110 SER A N 1
ATOM 868 C CA . SER A 1 110 ? 3.460 -14.792 -5.892 1.00 42.75 110 SER A CA 1
ATOM 869 C C . SER A 1 110 ? 2.684 -13.969 -4.873 1.00 42.75 110 SER A C 1
ATOM 871 O O . SER A 1 110 ? 2.989 -13.940 -3.691 1.00 42.75 110 SER A O 1
ATOM 873 N N . THR A 1 111 ? 1.618 -13.329 -5.361 1.00 41.06 111 THR A N 1
ATOM 874 C CA . THR A 1 111 ? 0.523 -12.712 -4.588 1.00 41.06 111 THR A CA 1
ATOM 875 C C . THR A 1 111 ? 0.768 -11.373 -3.878 1.00 41.06 111 THR A C 1
ATOM 877 O O . THR A 1 111 ? 0.248 -11.144 -2.792 1.00 41.06 111 THR A O 1
ATOM 880 N N . VAL A 1 112 ? 1.391 -10.388 -4.532 1.00 37.22 112 VAL A N 1
ATOM 881 C CA . VAL A 1 112 ? 1.111 -8.983 -4.159 1.00 37.22 112 VAL A CA 1
ATOM 882 C C . VAL A 1 112 ? -0.189 -8.567 -4.852 1.00 37.22 112 VAL A C 1
ATOM 884 O O . VAL A 1 112 ? -0.208 -8.390 -6.065 1.00 37.22 112 VAL A O 1
ATOM 887 N N . LYS A 1 113 ? -1.314 -8.457 -4.142 1.00 38.28 113 LYS A N 1
ATOM 888 C CA . LYS A 1 113 ? -2.547 -7.933 -4.762 1.00 38.28 113 LYS A CA 1
ATOM 889 C C . LYS A 1 113 ? -2.299 -6.509 -5.292 1.00 38.28 113 LYS A C 1
ATOM 891 O O . LYS A 1 113 ? -1.652 -5.733 -4.587 1.00 38.28 113 LYS A O 1
ATOM 896 N N . PRO A 1 114 ? -2.791 -6.157 -6.496 1.00 36.31 114 PRO A N 1
ATOM 897 C CA . PRO A 1 114 ? -2.716 -4.792 -6.995 1.00 36.31 114 PRO A CA 1
ATOM 898 C C . PRO A 1 114 ? -3.279 -3.810 -5.982 1.00 36.31 114 PRO A C 1
ATOM 900 O O . PRO A 1 114 ? -4.350 -4.042 -5.415 1.00 36.31 114 PRO A O 1
ATOM 903 N N . PHE A 1 115 ? -2.581 -2.691 -5.796 1.00 42.59 115 PHE A N 1
ATOM 904 C CA . PHE A 1 115 ? -3.234 -1.465 -5.368 1.00 42.59 115 PHE A CA 1
ATOM 905 C C . PHE A 1 115 ? -4.409 -1.238 -6.336 1.00 42.59 115 PHE A C 1
ATOM 907 O O . PHE A 1 115 ? -4.193 -1.061 -7.530 1.00 42.59 115 PHE A O 1
ATOM 914 N N . GLY A 1 116 ? -5.646 -1.339 -5.840 1.00 42.78 116 GLY A N 1
ATOM 915 C CA . GLY A 1 116 ? -6.832 -0.860 -6.559 1.00 42.78 116 GLY A CA 1
ATOM 916 C C . GLY A 1 116 ? -7.927 -1.856 -6.951 1.00 42.78 116 GLY A C 1
ATOM 917 O O . GLY A 1 116 ? -8.996 -1.385 -7.314 1.00 42.78 116 GLY A O 1
ATOM 918 N N . PHE A 1 117 ? -7.771 -3.179 -6.829 1.00 37.09 117 PHE A N 1
ATOM 919 C CA . PHE A 1 117 ? -8.911 -4.097 -7.017 1.00 37.09 117 PHE A CA 1
ATOM 920 C C . PHE A 1 117 ? -8.919 -5.191 -5.950 1.00 37.09 117 PHE A C 1
ATOM 922 O O . PHE A 1 117 ? -8.249 -6.220 -6.044 1.00 37.09 117 PHE A O 1
ATOM 929 N N . VAL A 1 118 ? -9.696 -4.945 -4.897 1.00 42.00 118 VAL A N 1
ATOM 930 C CA . VAL A 1 118 ? -10.179 -6.006 -4.021 1.00 42.00 118 VAL A CA 1
ATOM 931 C C . VAL A 1 118 ? -11.463 -6.511 -4.670 1.00 42.00 118 VAL A C 1
ATOM 933 O O . VAL A 1 118 ? -12.511 -5.891 -4.527 1.00 42.00 118 VAL A O 1
ATOM 936 N N . GLU A 1 119 ? -11.398 -7.636 -5.384 1.00 35.19 119 GLU A N 1
ATOM 937 C CA . GLU A 1 119 ? -12.577 -8.497 -5.484 1.00 35.19 119 GLU A CA 1
ATOM 938 C C . GLU A 1 119 ? -12.794 -9.097 -4.094 1.00 35.19 119 GLU A C 1
ATOM 940 O O . GLU A 1 119 ? -12.262 -10.145 -3.719 1.00 35.19 119 GLU A O 1
ATOM 945 N N . THR A 1 120 ? -13.499 -8.337 -3.265 1.00 45.22 120 THR A N 1
ATOM 946 C CA . THR A 1 120 ? -14.155 -8.850 -2.073 1.00 45.22 120 THR A CA 1
ATOM 947 C C . THR A 1 120 ? -15.344 -9.674 -2.558 1.00 45.22 120 THR A C 1
ATOM 949 O O . THR A 1 120 ? -16.033 -9.249 -3.491 1.00 45.22 120 THR A O 1
ATOM 952 N N . PRO A 1 121 ? -15.641 -10.825 -1.934 1.00 41.03 121 PRO A N 1
ATOM 953 C CA . PRO A 1 121 ? -16.922 -11.479 -2.137 1.00 41.03 121 PRO A CA 1
ATOM 954 C C . PRO A 1 121 ? -18.025 -10.450 -1.869 1.00 41.03 121 PRO A C 1
ATOM 956 O O . PRO A 1 121 ? -18.006 -9.763 -0.847 1.00 41.03 121 PRO A O 1
ATOM 959 N N . ILE A 1 122 ? -18.929 -10.308 -2.833 1.00 49.66 122 ILE A N 1
ATOM 960 C CA . ILE A 1 122 ? -20.092 -9.420 -2.811 1.00 49.66 122 ILE A CA 1
ATOM 961 C C . ILE A 1 122 ? -20.768 -9.459 -1.430 1.00 49.66 122 ILE A C 1
ATOM 963 O O . ILE A 1 122 ? -21.152 -10.539 -0.988 1.00 49.66 122 ILE A O 1
ATOM 967 N N . ALA A 1 123 ? -20.943 -8.292 -0.791 1.00 45.09 123 ALA A N 1
ATOM 968 C CA . ALA A 1 123 ? -22.207 -7.821 -0.191 1.00 45.09 123 ALA A CA 1
ATOM 969 C C . ALA A 1 123 ? -21.990 -6.804 0.952 1.00 45.09 123 ALA A C 1
ATOM 971 O O . ALA A 1 123 ? -21.688 -7.167 2.089 1.00 45.09 123 ALA A O 1
ATOM 972 N N . ALA A 1 124 ? -22.223 -5.535 0.602 1.00 41.59 124 ALA A N 1
ATOM 973 C CA . ALA A 1 124 ? -22.693 -4.383 1.386 1.00 41.59 124 ALA A CA 1
ATOM 974 C C . ALA A 1 124 ? -21.848 -3.162 1.014 1.00 41.59 124 ALA A C 1
ATOM 976 O O . ALA A 1 124 ? -20.639 -3.151 1.221 1.00 41.59 124 ALA A O 1
ATOM 977 N N . SER A 1 125 ? -22.481 -2.147 0.431 1.00 52.34 125 SER A N 1
ATOM 978 C CA . SER A 1 125 ? -21.857 -0.861 0.127 1.00 52.34 125 SER A CA 1
ATOM 979 C C . SER A 1 125 ? -21.116 -0.316 1.350 1.00 52.34 125 SER A C 1
ATOM 981 O O . SER A 1 125 ? -21.728 -0.115 2.399 1.00 52.34 125 SER A O 1
ATOM 983 N N . ASP A 1 126 ? -19.819 -0.027 1.200 1.00 59.06 126 ASP A N 1
ATOM 984 C CA . ASP A 1 126 ? -18.928 0.511 2.247 1.00 59.06 126 ASP A CA 1
ATOM 985 C C . ASP A 1 126 ? -19.486 1.752 2.982 1.00 59.06 126 ASP A C 1
ATOM 987 O O . ASP A 1 126 ? -19.041 2.082 4.082 1.00 59.06 126 ASP A O 1
ATOM 991 N N . ASN A 1 127 ? -20.503 2.416 2.423 1.00 67.44 127 ASN A N 1
ATOM 992 C CA . ASN A 1 127 ? -21.194 3.552 3.034 1.00 67.44 127 ASN A CA 1
ATOM 993 C C . ASN A 1 127 ? -21.978 3.228 4.318 1.00 67.44 127 ASN A C 1
ATOM 995 O O . ASN A 1 127 ? -22.231 4.142 5.102 1.00 67.44 127 ASN A O 1
ATOM 999 N N . ASP A 1 128 ? -22.347 1.969 4.576 1.00 80.19 128 ASP A N 1
ATOM 1000 C CA . ASP A 1 128 ? -23.191 1.620 5.733 1.00 80.19 128 ASP A CA 1
ATOM 1001 C C . ASP A 1 128 ? -22.415 1.093 6.947 1.00 80.19 128 ASP A C 1
ATOM 1003 O O . ASP A 1 128 ? -22.971 0.969 8.039 1.00 80.19 128 ASP A O 1
ATOM 1007 N N . LEU A 1 129 ? -21.114 0.833 6.802 1.00 85.94 129 LEU A N 1
ATOM 1008 C CA . LEU A 1 129 ? -20.256 0.316 7.873 1.00 85.94 129 LEU A CA 1
ATOM 1009 C C . LEU A 1 129 ? -20.256 1.167 9.163 1.00 85.94 129 LEU A C 1
ATOM 1011 O O . LEU A 1 129 ? -20.297 0.586 10.253 1.00 85.94 129 LEU A O 1
ATOM 1015 N N . PRO A 1 130 ? -20.275 2.515 9.107 1.00 91.25 130 PRO A N 1
ATOM 1016 C CA . PRO A 1 130 ? -20.320 3.331 10.320 1.00 91.25 130 PRO A CA 1
ATOM 1017 C C . PRO A 1 130 ? -21.593 3.143 11.154 1.00 91.25 130 PRO A C 1
ATOM 1019 O O . PRO A 1 130 ? -21.543 3.306 12.377 1.00 91.25 130 PRO A O 1
ATOM 1022 N N . LYS A 1 131 ? -22.716 2.762 10.526 1.00 93.38 131 LYS A N 1
ATOM 1023 C CA . LYS A 1 131 ? -24.005 2.594 11.216 1.00 93.38 131 LYS A CA 1
ATOM 1024 C C . LYS A 1 131 ? -23.927 1.510 12.286 1.00 93.38 131 LYS A C 1
ATOM 1026 O O . LYS A 1 131 ? -24.414 1.713 13.389 1.00 93.38 131 LYS A O 1
ATOM 1031 N N . TYR A 1 132 ? -23.213 0.420 12.015 1.00 93.25 132 TYR A N 1
ATOM 1032 C CA . TYR A 1 132 ? -23.047 -0.691 12.954 1.00 93.25 132 TYR A CA 1
ATOM 1033 C C . TYR A 1 132 ? -22.347 -0.277 14.251 1.00 93.25 132 TYR A C 1
ATOM 1035 O O . TYR A 1 132 ? -22.774 -0.662 15.334 1.00 93.25 132 TYR A O 1
ATOM 1043 N N . THR A 1 133 ? -21.300 0.553 14.173 1.00 93.81 133 THR A N 1
ATOM 1044 C CA . THR A 1 133 ? -20.644 1.069 15.386 1.00 93.81 133 THR A CA 1
ATOM 1045 C C . THR A 1 133 ? -21.556 1.985 16.194 1.00 93.81 133 THR A C 1
ATOM 1047 O O . THR A 1 133 ? -21.526 1.936 17.420 1.00 93.81 133 THR A O 1
ATOM 1050 N N . SER A 1 134 ? -22.390 2.788 15.525 1.00 94.12 134 SER A N 1
ATOM 1051 C CA . SER A 1 134 ? -23.385 3.629 16.194 1.00 94.12 134 SER A CA 1
ATOM 1052 C C . SER A 1 134 ? -24.484 2.791 16.850 1.00 94.12 134 SER A C 1
ATOM 1054 O O . SER A 1 134 ? -24.791 3.021 18.016 1.00 94.12 134 SER A O 1
ATOM 1056 N N . SER A 1 135 ? -25.026 1.786 16.154 1.00 94.19 135 SER A N 1
ATOM 1057 C CA . SER A 1 135 ? -26.038 0.874 16.699 1.00 94.19 135 SER A CA 1
ATOM 1058 C C . SER A 1 135 ? -25.506 0.072 17.884 1.00 94.19 135 SER A C 1
ATOM 1060 O O . SER A 1 135 ? -26.171 -0.002 18.913 1.00 94.19 135 SER A O 1
ATOM 1062 N N . LEU A 1 136 ? -24.282 -0.461 17.790 1.00 94.69 136 LEU A N 1
ATOM 1063 C CA . LEU A 1 136 ? -23.637 -1.163 18.901 1.00 94.69 136 LEU A CA 1
ATOM 1064 C C . LEU A 1 136 ? -23.461 -0.252 20.122 1.00 94.69 136 LEU A C 1
ATOM 1066 O O . LEU A 1 136 ? -23.684 -0.689 21.246 1.00 94.69 136 LEU A O 1
ATOM 1070 N N . PHE A 1 137 ? -23.093 1.014 19.910 1.00 94.69 137 PHE A N 1
ATOM 1071 C CA . PHE A 1 137 ? -22.945 1.985 20.991 1.00 94.69 137 PHE A CA 1
ATOM 1072 C C . PHE A 1 137 ? -24.285 2.353 21.645 1.00 94.69 137 PHE A C 1
ATOM 1074 O O . PHE A 1 137 ? -24.371 2.407 22.870 1.00 94.69 137 PHE A O 1
ATOM 1081 N N . MET A 1 138 ? -25.342 2.563 20.855 1.00 95.00 138 MET A N 1
ATOM 1082 C CA . MET A 1 138 ? -26.687 2.800 21.397 1.00 95.00 138 MET A CA 1
ATOM 1083 C C . MET A 1 138 ? -27.182 1.601 22.208 1.00 95.00 138 MET A C 1
ATOM 1085 O O . MET A 1 138 ? -27.736 1.770 23.294 1.00 95.00 138 MET A O 1
ATOM 1089 N N . GLU A 1 139 ? -26.953 0.388 21.708 1.00 94.81 139 GLU A N 1
ATOM 1090 C CA . GLU A 1 139 ? -27.339 -0.830 22.411 1.00 94.81 139 GLU A CA 1
ATOM 1091 C C . GLU A 1 139 ? -26.528 -0.985 23.708 1.00 94.81 139 GLU A C 1
ATOM 1093 O O . GLU A 1 139 ? -27.102 -1.198 24.769 1.00 94.81 139 GLU A O 1
ATOM 1098 N N . ALA A 1 140 ? -25.214 -0.765 23.677 1.00 94.06 140 ALA A N 1
ATOM 1099 C CA . ALA A 1 140 ? -24.360 -0.722 24.866 1.00 94.06 140 ALA A CA 1
ATOM 1100 C C . ALA A 1 140 ? -24.889 0.229 25.953 1.00 94.06 140 ALA A C 1
ATOM 1102 O O . ALA A 1 140 ? -25.049 -0.171 27.108 1.00 94.06 140 ALA A O 1
ATOM 1103 N N . GLN A 1 141 ? -25.265 1.454 25.573 1.00 94.62 141 GLN A N 1
ATOM 1104 C CA . GLN A 1 141 ? -25.883 2.412 26.492 1.00 94.62 141 GLN A CA 1
ATOM 1105 C C . GLN A 1 141 ? -27.208 1.904 27.067 1.00 94.62 141 GLN A C 1
ATOM 1107 O O . GLN A 1 141 ? -27.459 2.070 28.260 1.00 94.62 141 GLN A O 1
ATOM 1112 N N . ARG A 1 142 ? -28.041 1.258 26.244 1.00 93.31 142 ARG A N 1
ATOM 1113 C CA . ARG A 1 142 ? -29.324 0.683 26.670 1.00 93.31 142 ARG A CA 1
ATOM 1114 C C . ARG A 1 142 ? -29.158 -0.390 27.744 1.00 93.31 142 ARG A C 1
ATOM 1116 O O . ARG A 1 142 ? -29.993 -0.479 28.640 1.00 93.31 142 ARG A O 1
ATOM 1123 N N . TRP A 1 143 ? -28.098 -1.187 27.648 1.00 91.56 143 TRP A N 1
ATOM 1124 C CA . TRP A 1 143 ? -27.793 -2.257 28.601 1.00 91.56 143 TRP A CA 1
ATOM 1125 C C . TRP A 1 143 ? -26.903 -1.807 29.765 1.00 91.56 143 TRP A C 1
ATOM 1127 O O . TRP A 1 143 ? -26.706 -2.576 30.700 1.00 91.56 143 TRP A O 1
ATOM 1137 N N . GLY A 1 144 ? -26.387 -0.573 29.744 1.00 93.50 144 GLY A N 1
ATOM 1138 C CA . GLY A 1 144 ? -25.462 -0.077 30.767 1.00 93.50 144 GLY A CA 1
ATOM 1139 C C . GLY A 1 144 ? -24.103 -0.788 30.757 1.00 93.50 144 GLY A C 1
ATOM 1140 O O . GLY A 1 144 ? -23.409 -0.798 31.770 1.00 93.50 144 GLY A O 1
ATOM 1141 N N . GLU A 1 145 ? -23.724 -1.384 29.627 1.00 93.06 145 GLU A N 1
ATOM 1142 C CA . GLU A 1 145 ? -22.466 -2.110 29.443 1.00 93.06 145 GLU A CA 1
ATOM 1143 C C . GLU A 1 145 ? -21.567 -1.366 28.449 1.00 93.06 145 GLU A C 1
ATOM 1145 O O . GLU A 1 145 ? -22.050 -0.746 27.506 1.00 93.06 145 GLU A O 1
ATOM 1150 N N . ILE A 1 146 ? -20.246 -1.442 28.627 1.00 92.38 146 ILE A N 1
ATOM 1151 C CA . ILE A 1 146 ? -19.272 -0.857 27.696 1.00 92.38 146 ILE A CA 1
ATOM 1152 C C . ILE A 1 146 ? -18.630 -2.000 26.898 1.00 92.38 146 ILE A C 1
ATOM 1154 O O . ILE A 1 146 ? -18.056 -2.900 27.515 1.00 92.38 146 ILE A O 1
ATOM 1158 N N . PRO A 1 147 ? -18.693 -1.995 25.552 1.00 93.69 147 PRO A N 1
ATOM 1159 C CA . PRO A 1 147 ? -18.005 -2.984 24.735 1.00 93.69 147 PRO A CA 1
ATOM 1160 C C . PRO A 1 147 ? -16.499 -2.933 24.994 1.00 93.69 147 PRO A C 1
ATOM 1162 O O . PRO A 1 147 ? -15.889 -1.864 24.939 1.00 93.69 147 PRO A O 1
ATOM 1165 N N . HIS A 1 148 ? -15.895 -4.092 25.244 1.00 95.94 148 HIS A N 1
ATOM 1166 C CA . HIS A 1 148 ? -14.444 -4.201 25.369 1.00 95.94 148 HIS A CA 1
ATOM 1167 C C . HIS A 1 148 ? -13.822 -4.255 23.976 1.00 95.94 148 HIS A C 1
ATOM 1169 O O . HIS A 1 148 ? -14.280 -5.031 23.134 1.00 95.94 148 HIS A O 1
ATOM 1175 N N . GLN A 1 149 ? -12.798 -3.442 23.722 1.00 95.12 149 GLN A N 1
ATOM 1176 C CA . GLN A 1 149 ? -12.137 -3.347 22.421 1.00 95.12 149 GLN A CA 1
ATOM 1177 C C . GLN A 1 149 ? -10.625 -3.523 22.576 1.00 95.12 149 GLN A C 1
ATOM 1179 O O . GLN A 1 149 ? -9.992 -2.831 23.371 1.00 95.12 149 GLN A O 1
ATOM 1184 N N . GLU A 1 150 ? -10.054 -4.400 21.756 1.00 95.62 150 GLU A N 1
ATOM 1185 C CA . GLU A 1 150 ? -8.617 -4.638 21.645 1.00 95.62 150 GLU A CA 1
ATOM 1186 C C . GLU A 1 150 ? -8.172 -4.384 20.204 1.00 95.62 150 GLU A C 1
ATOM 1188 O O . GLU A 1 150 ? -8.696 -4.986 19.265 1.00 95.62 150 GLU A O 1
ATOM 1193 N N . ASP A 1 151 ? -7.200 -3.486 20.038 1.00 93.94 151 ASP A N 1
ATOM 1194 C CA . ASP A 1 151 ? -6.628 -3.138 18.740 1.00 93.94 151 ASP A CA 1
ATOM 1195 C C . ASP A 1 151 ? -5.241 -3.782 18.626 1.00 93.94 151 ASP A C 1
ATOM 1197 O O . ASP A 1 151 ? -4.345 -3.494 19.420 1.00 93.94 151 ASP A O 1
ATOM 1201 N N . MET A 1 152 ? -5.048 -4.617 17.612 1.00 91.75 152 MET A N 1
ATOM 1202 C CA . MET A 1 152 ? -3.786 -5.283 17.306 1.00 91.75 152 MET A CA 1
ATOM 1203 C C . MET A 1 152 ? -3.370 -4.965 15.870 1.00 91.75 152 MET A C 1
ATOM 1205 O O . MET A 1 152 ? -4.189 -4.704 14.987 1.00 91.75 152 MET A O 1
ATOM 1209 N N . MET A 1 153 ? -2.067 -4.953 15.626 1.00 91.44 153 MET A N 1
ATOM 1210 C CA . MET A 1 153 ? -1.520 -4.865 14.278 1.00 91.44 153 MET A CA 1
ATOM 1211 C C . MET A 1 153 ? -1.052 -6.260 13.879 1.00 91.44 153 MET A C 1
ATOM 1213 O O . MET A 1 153 ? -0.149 -6.803 14.508 1.00 91.44 153 MET A O 1
ATOM 1217 N N . SER A 1 154 ? -1.714 -6.853 12.888 1.00 84.12 154 SER A N 1
ATOM 1218 C CA . SER A 1 154 ? -1.497 -8.244 12.485 1.00 84.12 154 SER A CA 1
ATOM 1219 C C . SER A 1 154 ? -0.431 -8.391 11.397 1.00 84.12 154 SER A C 1
ATOM 1221 O O . SER A 1 154 ? 0.207 -9.435 11.310 1.00 84.12 154 SER A O 1
ATOM 1223 N N . SER A 1 155 ? -0.200 -7.352 10.588 1.00 82.31 155 SER A N 1
ATOM 1224 C CA . SER A 1 155 ? 0.870 -7.320 9.583 1.00 82.31 155 SER A CA 1
ATOM 1225 C C . SER A 1 155 ? 1.414 -5.905 9.391 1.00 82.31 155 SER A C 1
ATOM 1227 O O . SER A 1 155 ? 0.668 -4.934 9.532 1.00 82.31 155 SER A O 1
ATOM 1229 N N . PHE A 1 156 ? 2.703 -5.800 9.050 1.00 79.38 156 PHE A N 1
ATOM 1230 C CA . PHE A 1 156 ? 3.395 -4.544 8.736 1.00 79.38 156 PHE A CA 1
ATOM 1231 C C . PHE A 1 156 ? 3.439 -4.234 7.233 1.00 79.38 156 PHE A C 1
ATOM 1233 O O . PHE A 1 156 ? 3.475 -3.057 6.875 1.00 79.38 156 PHE A O 1
ATOM 1240 N N . ASP A 1 157 ? 3.370 -5.244 6.359 1.00 75.25 157 ASP A N 1
ATOM 1241 C CA . ASP A 1 157 ? 3.410 -5.043 4.905 1.00 75.25 157 ASP A CA 1
ATOM 1242 C C . ASP A 1 157 ? 2.553 -6.082 4.137 1.00 75.25 157 ASP A C 1
ATOM 1244 O O . ASP A 1 157 ? 2.919 -7.257 4.086 1.00 75.25 157 ASP A O 1
ATOM 1248 N N . PRO A 1 158 ? 1.391 -5.691 3.564 1.00 76.50 158 PRO A N 1
ATOM 1249 C CA . PRO A 1 158 ? 0.721 -4.409 3.779 1.00 76.50 158 PRO A CA 1
ATOM 1250 C C . PRO A 1 158 ? 0.221 -4.291 5.232 1.00 76.50 158 PRO A C 1
ATOM 1252 O O . PRO A 1 158 ? -0.111 -5.310 5.845 1.00 76.50 158 PRO A O 1
ATOM 1255 N N . PRO A 1 159 ? 0.105 -3.067 5.785 1.00 79.06 159 PRO A N 1
ATOM 1256 C CA . PRO A 1 159 ? -0.367 -2.870 7.148 1.00 79.06 159 PRO A CA 1
ATOM 1257 C C . PRO A 1 159 ? -1.773 -3.446 7.308 1.00 79.06 159 PRO A C 1
ATOM 1259 O O . PRO A 1 159 ? -2.703 -3.057 6.596 1.00 79.06 159 PRO A O 1
ATOM 1262 N N . GLN A 1 160 ? -1.923 -4.376 8.246 1.00 93.81 160 GLN A N 1
ATOM 1263 C CA . GLN A 1 160 ? -3.206 -4.945 8.627 1.00 93.81 160 GLN A CA 1
ATOM 1264 C C . GLN A 1 160 ? -3.450 -4.706 10.106 1.00 93.81 160 GLN A C 1
ATOM 1266 O O . GLN A 1 160 ? -2.588 -4.926 10.957 1.00 93.81 160 GLN A O 1
ATOM 1271 N N . PHE A 1 161 ? -4.655 -4.241 10.393 1.00 92.75 161 PHE A N 1
ATOM 1272 C CA . PHE A 1 161 ? -5.143 -4.023 11.735 1.00 92.75 161 PHE A CA 1
ATOM 1273 C C . PHE A 1 161 ? -6.237 -5.029 12.016 1.00 92.75 161 PHE A C 1
ATOM 1275 O O . PHE A 1 161 ? -7.187 -5.163 11.243 1.00 92.75 161 PHE A O 1
ATOM 1282 N N . GLU A 1 162 ? -6.094 -5.691 13.146 1.00 96.06 162 GLU A N 1
ATOM 1283 C CA . GLU A 1 162 ? -7.069 -6.589 13.719 1.00 96.06 162 GLU A CA 1
ATOM 1284 C C . GLU A 1 162 ? -7.708 -5.874 14.908 1.00 96.06 162 GLU A C 1
ATOM 1286 O O . GLU A 1 162 ? -7.020 -5.419 15.817 1.00 96.06 162 GLU A O 1
ATOM 1291 N N . VAL A 1 163 ? -9.026 -5.717 14.883 1.00 96.94 163 VAL A N 1
ATOM 1292 C CA . VAL A 1 163 ? -9.782 -5.139 15.993 1.00 96.94 163 VAL A CA 1
ATOM 1293 C C . VAL A 1 163 ? -10.731 -6.200 16.503 1.00 96.94 163 VAL A C 1
ATOM 1295 O O . VAL A 1 163 ? -11.591 -6.683 15.764 1.00 96.94 163 VAL A O 1
ATOM 1298 N N . LYS A 1 164 ? -10.586 -6.545 17.775 1.00 97.69 164 LYS A N 1
ATOM 1299 C CA . LYS A 1 164 ? -11.436 -7.502 18.468 1.00 97.69 164 LYS A CA 1
ATOM 1300 C C . LYS A 1 164 ? -12.373 -6.737 19.390 1.00 97.69 164 LYS A C 1
ATOM 1302 O O . LYS A 1 164 ? -11.925 -5.955 20.223 1.00 97.69 164 LYS A O 1
ATOM 1307 N N . ILE A 1 165 ? -13.676 -6.944 19.233 1.00 97.44 165 ILE A N 1
ATOM 1308 C CA . ILE A 1 165 ? -14.700 -6.343 20.092 1.00 97.44 165 ILE A CA 1
ATOM 1309 C C . ILE A 1 165 ? -15.408 -7.469 20.837 1.00 97.44 165 ILE A C 1
ATOM 1311 O O . ILE A 1 165 ? -15.722 -8.504 20.249 1.00 97.44 165 ILE A O 1
ATOM 1315 N N . SER A 1 166 ? -15.650 -7.275 22.131 1.00 96.88 166 SER A N 1
ATOM 1316 C CA . SER A 1 166 ? -16.441 -8.178 22.965 1.00 96.88 166 SER A CA 1
ATOM 1317 C C . SER A 1 166 ? -17.600 -7.424 23.607 1.00 96.88 166 SER A C 1
ATOM 1319 O O . SER A 1 166 ? -17.399 -6.393 24.247 1.00 96.88 166 SER A O 1
ATOM 1321 N N . PHE A 1 167 ? -18.815 -7.938 23.439 1.00 96.94 167 PHE A N 1
ATOM 1322 C CA . PHE A 1 167 ? -20.035 -7.353 23.988 1.00 96.94 167 PHE A CA 1
ATOM 1323 C C . PHE A 1 167 ? -21.061 -8.452 24.282 1.00 96.94 167 PHE A C 1
ATOM 1325 O O . PHE A 1 167 ? -21.307 -9.311 23.435 1.00 96.94 167 PHE A O 1
ATOM 1332 N N . ARG A 1 168 ? -21.644 -8.447 25.489 1.00 93.06 168 ARG A N 1
ATOM 1333 C CA . ARG A 1 168 ? -22.667 -9.415 25.936 1.00 93.06 168 ARG A CA 1
ATOM 1334 C C . ARG A 1 168 ? -22.300 -10.888 25.698 1.00 93.06 168 ARG A C 1
ATOM 1336 O O . ARG A 1 168 ? -23.109 -11.681 25.224 1.00 93.06 168 ARG A O 1
ATOM 1343 N N . GLY A 1 169 ? -21.052 -11.251 26.000 1.00 92.62 169 GLY A N 1
ATOM 1344 C CA . GLY A 1 169 ? -20.540 -12.617 25.830 1.00 92.62 169 GLY A CA 1
ATOM 1345 C C . GLY A 1 169 ? -20.260 -13.028 24.379 1.00 92.62 169 GLY A C 1
ATOM 1346 O O . GLY A 1 169 ? -19.852 -14.163 24.143 1.00 92.62 169 GLY A O 1
ATOM 1347 N N . VAL A 1 170 ? -20.440 -12.124 23.412 1.00 95.19 170 VAL A N 1
ATOM 1348 C CA . VAL A 1 170 ? -20.078 -12.339 22.009 1.00 95.19 170 VAL A CA 1
ATOM 1349 C C . VAL A 1 170 ? -18.810 -11.566 21.695 1.00 95.19 170 VAL A C 1
ATOM 1351 O O . VAL A 1 170 ? -18.712 -10.371 21.963 1.00 95.19 170 VAL A O 1
ATOM 1354 N N . THR A 1 171 ? -17.854 -12.253 21.080 1.00 96.50 171 THR A N 1
ATOM 1355 C CA . THR A 1 171 ? -16.596 -11.668 20.627 1.00 96.50 171 THR A CA 1
ATOM 1356 C C . THR A 1 171 ? -16.463 -11.850 19.125 1.00 96.50 171 THR A C 1
ATOM 1358 O O . THR A 1 171 ? -16.610 -12.965 18.617 1.00 96.50 171 THR A O 1
ATOM 1361 N N . CYS A 1 172 ? -16.168 -10.763 18.418 1.00 96.81 172 CYS A N 1
ATOM 1362 C CA . CYS A 1 172 ? -15.918 -10.782 16.982 1.00 96.81 172 CYS A CA 1
ATOM 1363 C C . CYS A 1 172 ? -14.662 -9.992 16.641 1.00 96.81 172 CYS A C 1
ATOM 1365 O O . CYS A 1 172 ? -14.279 -9.057 17.349 1.00 96.81 172 CYS A O 1
ATOM 1367 N N . THR A 1 173 ? -14.057 -10.366 15.522 1.00 96.25 173 THR A N 1
ATOM 1368 C CA . THR A 1 173 ? -12.817 -9.781 15.032 1.00 96.25 173 THR A CA 1
ATOM 1369 C C . THR A 1 173 ? -13.052 -9.206 13.648 1.00 96.25 173 THR A C 1
ATOM 1371 O O . THR A 1 173 ? -13.613 -9.867 12.780 1.00 96.25 173 THR A O 1
ATOM 1374 N N . GLY A 1 174 ? -12.604 -7.976 13.431 1.00 95.31 174 GLY A N 1
ATOM 1375 C CA . GLY A 1 174 ? -12.554 -7.353 12.119 1.00 95.31 174 GLY A CA 1
ATOM 1376 C C . GLY A 1 174 ? -11.109 -7.112 11.716 1.00 95.31 174 GLY A C 1
ATOM 1377 O O . GLY A 1 174 ? -10.320 -6.616 12.516 1.00 95.31 174 GLY A O 1
ATOM 1378 N N . VAL A 1 175 ? -10.767 -7.442 10.472 1.00 93.06 175 VAL A N 1
ATOM 1379 C CA . VAL A 1 175 ? -9.421 -7.244 9.921 1.00 93.06 175 VAL A CA 1
ATOM 1380 C C . VAL A 1 175 ? -9.507 -6.321 8.715 1.00 93.06 175 VAL A C 1
ATOM 1382 O O . VAL A 1 175 ? -10.302 -6.555 7.806 1.00 93.06 175 VAL A O 1
ATOM 1385 N N . ALA A 1 176 ? -8.710 -5.253 8.703 1.00 93.25 176 ALA A N 1
ATOM 1386 C CA . ALA A 1 176 ? -8.652 -4.323 7.578 1.00 93.25 176 ALA A CA 1
ATOM 1387 C C . ALA A 1 176 ? -7.325 -3.558 7.521 1.00 93.25 176 ALA A C 1
ATOM 1389 O O . ALA A 1 176 ? -6.598 -3.458 8.503 1.00 93.25 176 ALA A O 1
ATOM 1390 N N . GLN A 1 177 ? -7.060 -2.904 6.388 1.00 88.31 177 GLN A N 1
ATOM 1391 C CA . GLN A 1 177 ? -5.887 -2.033 6.219 1.00 88.31 177 GLN A CA 1
ATOM 1392 C C . GLN A 1 177 ? -5.948 -0.731 7.031 1.00 88.31 177 GLN A C 1
ATOM 1394 O O . GLN A 1 177 ? -4.965 -0.006 7.143 1.00 88.31 177 GLN A O 1
ATOM 1399 N N . ARG A 1 178 ? -7.114 -0.393 7.593 1.00 90.75 178 ARG A N 1
ATOM 1400 C CA . ARG A 1 178 ? -7.311 0.784 8.447 1.00 90.75 178 ARG A CA 1
ATOM 1401 C C . ARG A 1 178 ? -8.000 0.347 9.733 1.00 90.75 178 ARG A C 1
ATOM 1403 O O . ARG A 1 178 ? -9.076 -0.246 9.660 1.00 90.75 178 ARG A O 1
ATOM 1410 N N . LYS A 1 179 ? -7.458 0.736 10.894 1.00 92.56 179 LYS A N 1
ATOM 1411 C CA . LYS A 1 179 ? -8.049 0.459 12.225 1.00 92.56 179 LYS A CA 1
ATOM 1412 C C . LYS A 1 179 ? -9.546 0.777 12.289 1.00 92.56 179 LYS A C 1
ATOM 1414 O O . LYS A 1 179 ? -10.338 -0.004 12.800 1.00 92.56 179 LYS A O 1
ATOM 1419 N N . LYS A 1 180 ? -9.952 1.914 11.709 1.00 93.62 180 LYS A N 1
ATOM 1420 C CA . LYS A 1 180 ? -11.357 2.349 11.679 1.00 93.62 180 LYS A CA 1
ATOM 1421 C C . LYS A 1 180 ? -12.268 1.358 10.943 1.00 93.62 180 LYS A C 1
ATOM 1423 O O . LYS A 1 180 ? -13.349 1.053 11.430 1.00 93.62 180 LYS A O 1
ATOM 1428 N N . VAL A 1 181 ? -11.826 0.835 9.798 1.00 93.62 181 VAL A N 1
ATOM 1429 C CA . VAL A 1 181 ? -12.601 -0.133 9.003 1.00 93.62 181 VAL A CA 1
ATOM 1430 C C . VAL A 1 181 ? -12.657 -1.483 9.717 1.00 93.62 181 VAL A C 1
ATOM 1432 O O . VAL A 1 181 ? -13.733 -2.062 9.824 1.00 93.62 181 VAL A O 1
ATOM 1435 N N . ALA A 1 182 ? -11.537 -1.930 10.293 1.00 94.56 182 ALA A N 1
ATOM 1436 C CA . ALA A 1 182 ? -11.472 -3.145 11.105 1.00 94.56 182 ALA A CA 1
ATOM 1437 C C . ALA A 1 182 ? -12.485 -3.097 12.264 1.00 94.56 182 ALA A C 1
ATOM 1439 O O . ALA A 1 182 ? -13.252 -4.036 12.463 1.00 94.56 182 ALA A O 1
ATOM 1440 N N . ARG A 1 183 ? -12.586 -1.952 12.951 1.00 96.38 183 ARG A N 1
ATOM 1441 C CA . ARG A 1 183 ? -13.590 -1.725 14.000 1.00 96.38 183 ARG A CA 1
ATOM 1442 C C . ARG A 1 183 ? -15.026 -1.825 13.485 1.00 96.38 183 ARG A C 1
ATOM 1444 O O . ARG A 1 183 ? -15.857 -2.454 14.135 1.00 96.38 183 ARG A O 1
ATOM 1451 N N . HIS A 1 184 ? -15.336 -1.224 12.336 1.00 95.25 184 HIS A N 1
ATOM 1452 C CA . HIS A 1 184 ? -16.681 -1.310 11.760 1.00 95.25 184 HIS A CA 1
ATOM 1453 C C . HIS A 1 184 ? -17.057 -2.744 11.366 1.00 95.25 184 HIS A C 1
ATOM 1455 O O . HIS A 1 184 ? -18.190 -3.158 11.596 1.00 95.25 184 HIS A O 1
ATOM 1461 N N . LEU A 1 185 ? -16.106 -3.517 10.834 1.00 95.31 185 LEU A N 1
ATOM 1462 C CA . LEU A 1 185 ? -16.311 -4.929 10.505 1.00 95.31 185 LEU A CA 1
ATOM 1463 C C . LEU A 1 185 ? -16.575 -5.772 11.758 1.00 95.31 185 LEU A C 1
ATOM 1465 O O . LEU A 1 185 ? -17.535 -6.541 11.774 1.00 95.31 185 LEU A O 1
ATOM 1469 N N . ALA A 1 186 ? -15.786 -5.571 12.818 1.00 96.31 186 ALA A N 1
ATOM 1470 C CA . ALA A 1 186 ? -15.991 -6.245 14.098 1.00 96.31 186 ALA A CA 1
ATOM 1471 C C . ALA A 1 186 ? -17.369 -5.911 14.697 1.00 96.31 186 ALA A C 1
ATOM 1473 O O . ALA A 1 186 ? -18.105 -6.804 15.113 1.00 96.31 186 ALA A O 1
ATOM 1474 N N . ALA A 1 187 ? -17.754 -4.629 14.684 1.00 96.00 187 ALA A N 1
ATOM 1475 C CA . ALA A 1 187 ? -19.051 -4.180 15.185 1.00 96.00 187 ALA A CA 1
ATOM 1476 C C . ALA A 1 187 ? -20.219 -4.742 14.364 1.00 96.00 187 ALA A C 1
ATOM 1478 O O . ALA A 1 187 ? -21.227 -5.147 14.939 1.00 96.00 187 ALA A O 1
ATOM 1479 N N . ARG A 1 188 ? -20.076 -4.819 13.033 1.00 95.38 188 ARG A N 1
ATOM 1480 C CA . ARG A 1 188 ? -21.080 -5.429 12.154 1.00 95.38 188 ARG A CA 1
ATOM 1481 C C . ARG A 1 188 ? -21.379 -6.859 12.556 1.00 95.38 188 ARG A C 1
ATOM 1483 O O . ARG A 1 188 ? -22.544 -7.224 12.677 1.00 95.38 188 ARG A O 1
ATOM 1490 N N . GLU A 1 189 ? -20.339 -7.654 12.759 1.00 95.38 189 GLU A N 1
ATOM 1491 C CA . GLU A 1 189 ? -20.518 -9.063 13.081 1.00 95.38 189 GLU A CA 1
ATOM 1492 C C . GLU A 1 189 ? -21.136 -9.258 14.471 1.00 95.38 189 GLU A C 1
ATOM 1494 O O . GLU A 1 189 ? -22.012 -10.107 14.635 1.00 95.38 189 GLU A O 1
ATOM 1499 N N . ILE A 1 190 ? -20.795 -8.406 15.444 1.00 95.56 190 ILE A N 1
ATOM 1500 C CA . ILE A 1 190 ? -21.486 -8.385 16.742 1.00 95.56 190 ILE A CA 1
ATOM 1501 C C . ILE A 1 190 ? -22.966 -8.052 16.573 1.00 95.56 190 ILE A C 1
ATOM 1503 O O . ILE A 1 190 ? -23.808 -8.781 17.094 1.00 95.56 190 ILE A O 1
ATOM 1507 N N . CYS A 1 191 ? -23.300 -6.983 15.842 1.00 94.44 191 CYS A N 1
ATOM 1508 C CA . CYS A 1 191 ? -24.692 -6.602 15.604 1.00 94.44 191 CYS A CA 1
ATOM 1509 C C . CYS A 1 191 ? -25.477 -7.732 14.932 1.00 94.44 191 CYS A C 1
ATOM 1511 O O . CYS A 1 191 ? -26.600 -8.009 15.337 1.00 94.44 191 CYS A O 1
ATOM 1513 N N . GLN A 1 192 ? -24.876 -8.429 13.967 1.00 94.06 192 GLN A N 1
ATOM 1514 C CA . GLN A 1 192 ? -25.497 -9.576 13.304 1.00 94.06 192 GLN A CA 1
ATOM 1515 C C . GLN A 1 192 ? -25.719 -10.751 14.266 1.00 94.06 192 GLN A C 1
ATOM 1517 O O . GLN A 1 192 ? -26.811 -11.313 14.297 1.00 94.06 192 GLN A O 1
ATOM 1522 N N . ARG A 1 193 ? -24.725 -11.103 15.091 1.00 94.44 193 ARG A N 1
ATOM 1523 C CA . ARG A 1 193 ? -24.837 -12.219 16.048 1.00 94.44 193 ARG A CA 1
ATOM 1524 C C . ARG A 1 193 ? -25.803 -11.939 17.195 1.00 94.44 193 ARG A C 1
ATOM 1526 O O . ARG A 1 193 ? -26.453 -12.860 17.678 1.00 94.44 193 ARG A O 1
ATOM 1533 N N . LEU A 1 194 ? -25.899 -10.685 17.624 1.00 92.25 194 LEU A N 1
ATOM 1534 C CA . LEU A 1 194 ? -26.813 -10.245 18.679 1.00 92.25 194 LEU A CA 1
ATOM 1535 C C . LEU A 1 194 ? -28.176 -9.784 18.142 1.00 92.25 194 LEU A C 1
ATOM 1537 O O . LEU A 1 194 ? -29.027 -9.378 18.931 1.00 92.25 194 LEU A O 1
ATOM 1541 N N . ASN A 1 195 ? -28.387 -9.856 16.823 1.00 93.19 195 ASN A N 1
ATOM 1542 C CA . ASN A 1 195 ? -29.600 -9.414 16.136 1.00 93.19 195 ASN A CA 1
ATOM 1543 C C . ASN A 1 195 ? -29.998 -7.958 16.470 1.00 93.19 195 ASN A C 1
ATOM 1545 O O . ASN A 1 195 ? -31.169 -7.641 16.683 1.00 93.19 195 ASN A O 1
ATOM 1549 N N . ILE A 1 196 ? 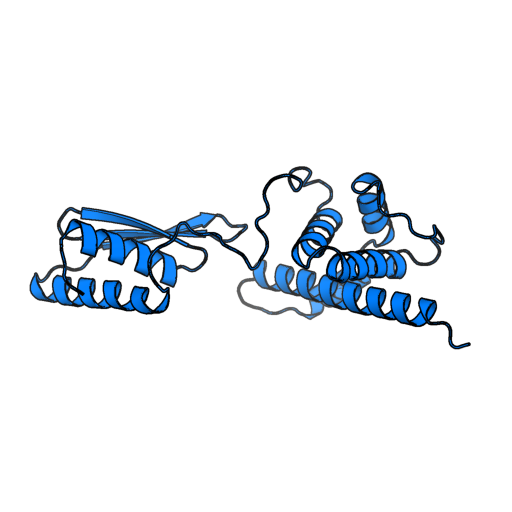-29.000 -7.072 16.549 1.00 88.75 196 ILE A N 1
ATOM 1550 C CA . ILE A 1 196 ? -29.171 -5.633 16.779 1.00 88.75 196 ILE A CA 1
ATOM 1551 C C . ILE A 1 196 ? -29.558 -4.993 15.441 1.00 88.75 196 ILE A C 1
ATOM 1553 O O . ILE A 1 196 ? -28.767 -5.003 14.497 1.00 88.75 196 ILE A O 1
ATOM 1557 N N . GLY A 1 197 ? -30.777 -4.455 15.364 1.00 81.19 197 GLY A N 1
ATOM 1558 C CA . GLY A 1 197 ? -31.295 -3.782 14.169 1.00 81.19 197 GLY A CA 1
ATOM 1559 C C . GLY A 1 197 ? -30.526 -2.502 13.820 1.00 81.19 197 GLY A C 1
ATOM 1560 O O . GLY A 1 197 ? -30.001 -1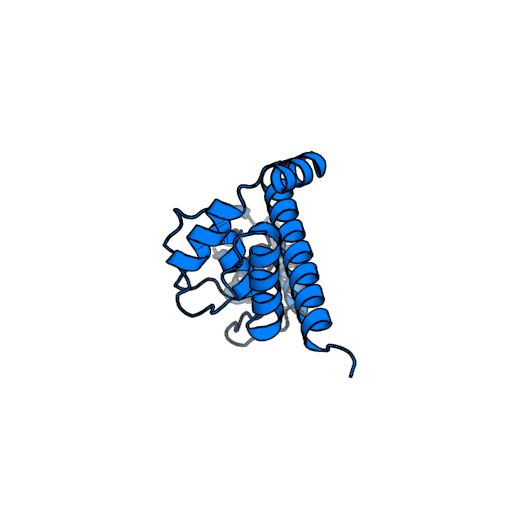.819 14.703 1.00 81.19 197 GLY A O 1
ATOM 1561 N N . ILE A 1 198 ? -30.459 -2.186 12.524 1.00 72.00 198 ILE A N 1
ATOM 1562 C CA . ILE A 1 198 ? -29.753 -1.025 11.949 1.00 72.00 198 ILE A CA 1
ATOM 1563 C C . ILE A 1 198 ? -30.709 -0.252 11.059 1.00 72.00 198 ILE A C 1
ATOM 1565 O O . ILE A 1 198 ? -31.508 -0.921 10.365 1.00 72.00 198 ILE A O 1
#